Protein AF-A0A971Q8K1-F1 (afdb_monomer)

Secondary structure (DSSP, 8-state):
--HHHHHHHHHHHHHHHHHHHHHHT------TTSHHHHHHHHHHHHHHHHHTTT----S-STHHHHHHHHHHHHHHHHHTT-S-HHHHHHHHHHHHHHHHHHHHHHH--EE-S-BTTTBTT--PEEETTTEEE-HHHHHHHHHHT-GGG-HHHHHHHHHSHHHHTTTT--TTS-PPPP-

Mean predicted aligned error: 10.29 Å

Radius of gyration: 23.32 Å; Cα contacts (8 Å, |Δi|>4): 209; chains: 1; bounding box: 54×80×40 Å

Solvent-accessible surface area (backbone atoms only — not comparable to full-atom values): 9924 Å² total; per-residue (Å²): 134,61,70,68,60,56,54,52,53,52,52,52,51,51,52,51,50,50,49,49,52,57,59,68,60,54,76,74,74,80,61,64,86,41,46,59,49,36,35,51,54,30,19,56,47,33,35,51,60,34,45,79,70,76,39,83,62,80,63,46,78,72,34,40,51,56,50,35,55,53,38,51,55,48,18,51,33,37,75,72,69,71,46,53,71,67,58,45,53,52,51,11,44,15,50,7,23,33,53,42,48,23,46,31,72,74,62,39,57,50,49,42,70,40,39,94,86,81,33,79,90,32,59,37,34,39,32,67,98,86,43,71,46,50,40,32,57,38,41,38,43,18,34,73,77,30,76,94,36,43,47,37,62,51,50,50,49,69,70,28,68,56,47,69,70,59,71,63,63,70,93,82,76,80,79,74,86,79,129

Nearest PDB structures (foldseek):
  3n2o-assembly2_C  TM=7.010E-01  e=2.805E+00  Vibrio vulnificus YJ016

Structure (mmCIF, N/CA/C/O backbone):
data_AF-A0A971Q8K1-F1
#
_entry.id   AF-A0A971Q8K1-F1
#
loop_
_atom_site.group_PDB
_atom_site.id
_atom_site.type_symbol
_atom_site.label_atom_id
_atom_site.label_alt_id
_atom_site.label_comp_id
_atom_site.label_asym_id
_atom_site.label_entity_id
_atom_site.label_seq_id
_atom_site.pdbx_PDB_ins_code
_atom_site.Cartn_x
_atom_site.Cartn_y
_atom_site.Cartn_z
_atom_site.occupancy
_atom_site.B_iso_or_equiv
_atom_site.auth_seq_id
_atom_site.auth_comp_id
_atom_site.auth_asym_id
_atom_site.auth_atom_id
_atom_site.pdbx_PDB_model_num
ATOM 1 N N . MET A 1 1 ? 41.228 -52.386 -17.998 1.00 59.84 1 MET A N 1
ATOM 2 C CA . MET A 1 1 ? 40.482 -51.379 -17.213 1.00 59.84 1 MET A CA 1
ATOM 3 C C . MET A 1 1 ? 39.002 -51.704 -17.363 1.00 59.84 1 MET A C 1
ATOM 5 O O . MET A 1 1 ? 38.489 -51.594 -18.467 1.00 59.84 1 MET A O 1
ATOM 9 N N . ASN A 1 2 ? 38.366 -52.256 -16.324 1.00 73.06 2 ASN A N 1
ATOM 10 C CA . ASN A 1 2 ? 37.034 -52.868 -16.443 1.00 73.06 2 ASN A CA 1
ATOM 11 C C . ASN A 1 2 ? 35.946 -51.809 -16.658 1.00 73.06 2 ASN A C 1
ATOM 13 O O . ASN A 1 2 ? 35.983 -50.761 -16.017 1.00 73.06 2 ASN A O 1
ATOM 17 N N . ALA A 1 3 ? 34.962 -52.107 -17.512 1.00 77.94 3 ALA A N 1
ATOM 18 C CA . ALA A 1 3 ? 33.843 -51.217 -17.841 1.00 77.94 3 ALA A CA 1
ATOM 19 C C . ALA A 1 3 ? 33.130 -50.650 -16.594 1.00 77.94 3 ALA A C 1
ATOM 21 O O . ALA A 1 3 ? 32.758 -49.481 -16.581 1.00 77.94 3 ALA A O 1
ATOM 22 N N . TYR A 1 4 ? 33.063 -51.437 -15.513 1.00 82.75 4 TYR A N 1
ATOM 23 C CA . TYR A 1 4 ? 32.542 -51.027 -14.204 1.00 82.75 4 TYR A CA 1
ATOM 24 C C . TYR A 1 4 ? 33.258 -49.814 -13.587 1.00 82.75 4 TYR A C 1
ATOM 26 O O . TYR A 1 4 ? 32.619 -48.968 -12.963 1.00 82.75 4 TYR A O 1
ATOM 34 N N . HIS A 1 5 ? 34.577 -49.697 -13.768 1.00 80.50 5 HIS A N 1
ATOM 35 C CA . HIS A 1 5 ? 35.331 -48.545 -13.268 1.00 80.50 5 HIS A CA 1
ATOM 36 C C . HIS A 1 5 ? 34.999 -47.276 -14.055 1.00 80.50 5 HIS A C 1
ATOM 38 O O . HIS A 1 5 ? 34.881 -46.206 -13.465 1.00 80.50 5 HIS A O 1
ATOM 44 N N . ILE A 1 6 ? 34.792 -47.394 -15.370 1.00 83.94 6 ILE A N 1
ATOM 45 C CA . ILE A 1 6 ? 34.443 -46.257 -16.230 1.00 83.94 6 ILE A CA 1
ATOM 46 C C . ILE A 1 6 ? 33.040 -45.748 -15.874 1.00 83.94 6 ILE A C 1
ATOM 48 O O . ILE A 1 6 ? 32.855 -44.549 -15.670 1.00 83.94 6 ILE A O 1
ATOM 52 N N . THR A 1 7 ? 32.065 -46.647 -15.706 1.00 84.31 7 THR A N 1
ATOM 53 C CA . THR A 1 7 ? 30.697 -46.269 -15.316 1.00 84.31 7 THR A CA 1
ATOM 54 C C . THR A 1 7 ? 30.638 -45.621 -13.932 1.00 84.31 7 THR A C 1
ATOM 56 O O . THR A 1 7 ? 29.933 -44.630 -13.755 1.00 84.31 7 THR A O 1
ATOM 59 N N . ALA A 1 8 ? 31.405 -46.124 -12.958 1.00 85.56 8 ALA A N 1
ATOM 60 C CA . ALA A 1 8 ? 31.434 -45.560 -11.608 1.00 85.56 8 ALA A CA 1
ATOM 61 C C . ALA A 1 8 ? 31.991 -44.124 -11.584 1.00 85.56 8 ALA A C 1
ATOM 63 O O . ALA A 1 8 ? 31.423 -43.254 -10.926 1.00 85.56 8 ALA A O 1
ATOM 64 N N . VAL A 1 9 ? 33.059 -43.850 -12.342 1.00 89.31 9 VAL A N 1
ATOM 65 C CA . VAL A 1 9 ? 33.661 -42.507 -12.427 1.00 89.31 9 VAL A CA 1
ATOM 66 C C . VAL A 1 9 ? 32.711 -41.507 -13.091 1.00 89.31 9 VAL A C 1
ATOM 68 O O . VAL A 1 9 ? 32.580 -40.383 -12.611 1.00 89.31 9 VAL A O 1
ATOM 71 N N . VAL A 1 10 ? 32.000 -41.915 -14.147 1.00 90.00 10 VAL A N 1
ATOM 72 C CA . VAL A 1 10 ? 31.024 -41.049 -14.831 1.00 90.00 10 VAL A CA 1
ATOM 73 C C . VAL A 1 10 ? 29.850 -40.699 -13.914 1.00 90.00 10 VAL A C 1
ATOM 75 O O . VAL A 1 10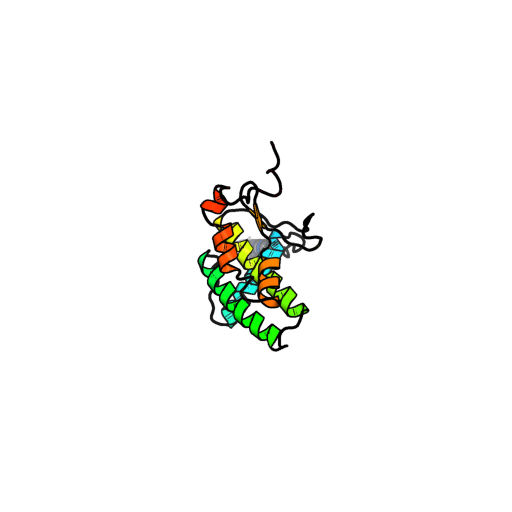 ? 29.467 -39.534 -13.841 1.00 90.00 10 VAL A O 1
ATOM 78 N N . ILE A 1 11 ? 29.313 -41.667 -13.161 1.00 92.50 11 ILE A N 1
ATOM 79 C CA . ILE A 1 11 ? 28.229 -41.410 -12.198 1.00 92.50 11 ILE A CA 1
ATOM 80 C C . ILE A 1 11 ? 28.692 -40.434 -11.112 1.00 92.50 11 ILE A C 1
ATOM 82 O O . ILE A 1 11 ? 27.989 -39.467 -10.828 1.00 92.50 11 ILE A O 1
ATOM 86 N N . LEU A 1 12 ? 29.886 -40.633 -10.545 1.00 90.94 12 LEU A N 1
ATOM 87 C CA . LEU A 1 12 ? 30.438 -39.723 -9.538 1.00 90.94 12 LEU A CA 1
ATOM 88 C C . LEU A 1 12 ? 30.646 -38.306 -10.091 1.00 90.94 12 LEU A C 1
ATOM 90 O O . LEU A 1 12 ? 30.333 -37.339 -9.402 1.00 90.94 12 LEU A O 1
ATOM 94 N N . ALA A 1 13 ? 31.105 -38.171 -11.337 1.00 90.31 13 ALA A N 1
ATOM 95 C CA . ALA A 1 13 ? 31.261 -36.874 -11.992 1.00 90.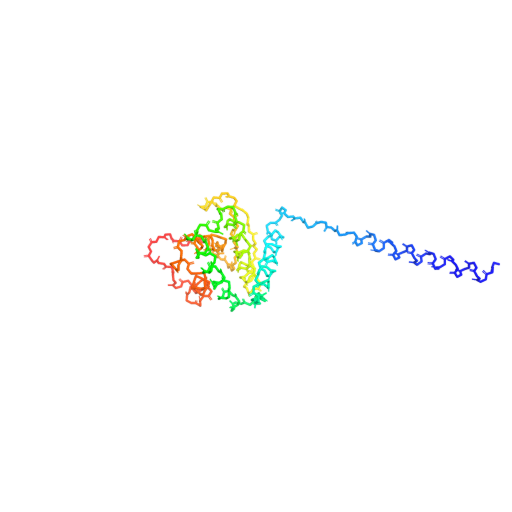31 13 ALA A CA 1
ATOM 96 C C . ALA A 1 13 ? 29.912 -36.175 -12.234 1.00 90.31 13 ALA A C 1
ATOM 98 O O . ALA A 1 13 ? 29.803 -34.971 -12.008 1.00 90.31 13 ALA A O 1
ATOM 99 N N . ILE A 1 14 ? 28.872 -36.916 -12.632 1.00 90.62 14 ILE A N 1
ATOM 100 C CA . ILE A 1 14 ? 27.514 -36.379 -12.810 1.00 90.62 14 ILE A CA 1
ATOM 101 C C . ILE A 1 14 ? 26.919 -35.962 -11.464 1.00 90.62 14 ILE A C 1
ATOM 103 O O . ILE A 1 14 ? 26.376 -34.868 -11.359 1.00 90.62 14 ILE A O 1
ATOM 107 N N . VAL A 1 15 ? 27.054 -36.782 -10.420 1.00 89.94 15 VAL A N 1
ATOM 108 C CA . VAL A 1 15 ? 26.587 -36.442 -9.067 1.00 89.94 15 VAL A CA 1
ATOM 109 C C . VAL A 1 15 ? 27.321 -35.212 -8.536 1.00 89.94 15 VAL A C 1
ATOM 111 O O . VAL A 1 15 ? 26.680 -34.318 -7.992 1.00 89.94 15 VAL A O 1
ATOM 114 N N . ALA A 1 16 ? 28.636 -35.115 -8.743 1.00 86.12 16 ALA A N 1
ATOM 115 C CA . ALA A 1 16 ? 29.413 -33.938 -8.368 1.00 86.12 16 ALA A CA 1
ATOM 116 C C . ALA A 1 16 ? 28.978 -32.693 -9.155 1.00 86.12 16 ALA A C 1
ATOM 118 O O . ALA A 1 16 ? 28.816 -31.628 -8.566 1.00 86.12 16 ALA A O 1
ATOM 119 N N . LEU A 1 17 ? 28.721 -32.817 -10.461 1.00 85.50 17 LEU A N 1
ATOM 120 C CA . LEU A 1 17 ? 28.214 -31.722 -11.288 1.00 85.50 17 LEU A CA 1
ATOM 121 C C . LEU A 1 17 ? 26.819 -31.274 -10.832 1.00 85.50 17 LEU A C 1
ATOM 123 O O . LEU A 1 17 ? 26.587 -30.078 -10.672 1.00 85.50 17 LEU A O 1
ATOM 127 N N . LEU A 1 18 ? 25.909 -32.214 -10.566 1.00 83.12 18 LEU A N 1
ATOM 128 C CA . LEU A 1 18 ? 24.572 -31.934 -10.041 1.00 83.12 18 LEU A CA 1
ATOM 129 C C . LEU A 1 18 ? 24.645 -31.284 -8.657 1.00 83.12 18 LEU A C 1
ATOM 131 O O . LEU A 1 18 ? 23.962 -30.294 -8.419 1.00 83.12 18 LEU A O 1
ATOM 135 N N . ALA A 1 19 ? 25.520 -31.766 -7.773 1.00 79.75 19 ALA A N 1
ATOM 136 C CA . ALA A 1 19 ? 25.761 -31.159 -6.469 1.00 79.75 19 ALA A CA 1
ATOM 137 C C . ALA A 1 19 ? 26.318 -29.734 -6.605 1.00 79.75 19 ALA A C 1
ATOM 139 O O . ALA A 1 19 ? 25.854 -28.836 -5.912 1.00 79.75 19 ALA A O 1
ATOM 140 N N . VAL A 1 20 ? 27.243 -29.485 -7.538 1.00 77.31 20 VAL A N 1
ATOM 141 C CA . VAL A 1 20 ? 27.756 -28.138 -7.836 1.00 77.31 20 VAL A CA 1
ATOM 142 C C . VAL A 1 20 ? 26.653 -27.236 -8.388 1.00 77.31 20 VAL A C 1
ATOM 144 O O . VAL A 1 20 ? 26.588 -26.076 -7.998 1.00 77.31 20 VAL A O 1
ATOM 147 N N . VAL A 1 21 ? 25.760 -27.737 -9.243 1.00 75.19 21 VAL A N 1
ATOM 148 C CA . VAL A 1 21 ? 24.606 -26.969 -9.741 1.00 75.19 21 VAL A CA 1
ATOM 149 C C . VAL A 1 21 ? 23.623 -26.655 -8.609 1.00 75.19 21 VAL A C 1
ATOM 151 O O . VAL A 1 21 ? 23.183 -25.516 -8.499 1.00 75.19 21 VAL A O 1
ATOM 154 N N . VAL A 1 22 ? 23.323 -27.611 -7.726 1.00 72.12 22 VAL A N 1
ATOM 155 C CA . VAL A 1 22 ? 22.448 -27.411 -6.554 1.00 72.12 22 VAL A CA 1
ATOM 156 C C . VAL A 1 22 ? 23.075 -26.447 -5.539 1.00 72.12 22 VAL A C 1
ATOM 158 O O . VAL A 1 22 ? 22.385 -25.590 -4.997 1.00 72.12 22 VAL A O 1
ATOM 161 N N . VAL A 1 23 ? 24.391 -26.513 -5.327 1.00 64.88 23 VAL A N 1
ATOM 162 C CA . VAL A 1 23 ? 25.135 -25.602 -4.441 1.00 64.88 23 VAL A CA 1
ATOM 163 C C . VAL A 1 23 ? 25.323 -24.218 -5.068 1.00 64.88 23 VAL A C 1
ATOM 165 O O . VAL A 1 23 ? 25.298 -23.228 -4.348 1.00 64.88 23 VAL A O 1
ATOM 168 N N . LYS A 1 24 ? 25.472 -24.099 -6.393 1.00 59.56 24 LYS A N 1
ATOM 169 C CA . LYS A 1 24 ? 25.465 -22.799 -7.093 1.00 59.56 24 LYS A CA 1
ATOM 170 C C . LYS A 1 24 ? 24.070 -22.179 -7.163 1.00 59.56 24 LYS A C 1
ATOM 172 O O . LYS A 1 24 ? 23.966 -20.966 -7.250 1.00 59.56 24 LYS A O 1
ATOM 177 N N . ARG A 1 25 ? 23.015 -22.990 -7.046 1.00 57.78 25 ARG A N 1
ATOM 178 C CA . ARG A 1 25 ? 21.648 -22.548 -6.728 1.00 57.78 25 ARG A CA 1
ATOM 179 C C . ARG A 1 25 ? 21.462 -22.216 -5.239 1.00 57.78 25 ARG A C 1
ATOM 181 O O . ARG A 1 25 ? 20.325 -22.145 -4.780 1.00 57.78 25 ARG A O 1
ATOM 188 N N . ARG A 1 26 ? 22.540 -22.019 -4.464 1.00 56.44 26 ARG A N 1
ATOM 189 C CA . ARG A 1 26 ? 22.438 -21.387 -3.143 1.00 56.44 26 ARG A CA 1
ATOM 190 C C . ARG A 1 26 ? 21.733 -20.051 -3.326 1.00 56.44 26 ARG A C 1
ATOM 192 O O . ARG A 1 26 ? 22.242 -19.182 -4.026 1.00 56.44 26 ARG A O 1
ATOM 199 N N . ALA A 1 27 ? 20.552 -19.963 -2.725 1.00 58.78 27 ALA A N 1
ATOM 200 C CA . ALA A 1 27 ? 19.703 -18.792 -2.707 1.00 58.78 27 ALA A CA 1
ATOM 201 C C . ALA A 1 27 ? 20.548 -17.562 -2.368 1.00 58.78 27 ALA A C 1
ATOM 203 O O . ALA A 1 27 ? 21.065 -17.441 -1.258 1.00 58.78 27 ALA A O 1
ATOM 204 N N . THR A 1 28 ? 20.726 -16.672 -3.340 1.00 64.75 28 THR A N 1
ATOM 205 C CA . THR A 1 28 ? 21.061 -15.284 -3.045 1.00 64.75 28 THR A CA 1
ATOM 206 C C . THR A 1 28 ? 19.959 -14.775 -2.130 1.00 64.75 28 THR A C 1
ATOM 208 O O . THR A 1 28 ? 18.795 -14.761 -2.532 1.00 64.75 28 THR A O 1
ATOM 211 N N . THR A 1 29 ? 20.299 -14.441 -0.886 1.00 76.81 29 THR A N 1
ATOM 212 C CA . THR A 1 29 ? 19.369 -13.749 0.008 1.00 76.81 29 THR A CA 1
ATOM 213 C C . THR A 1 29 ? 18.885 -12.493 -0.721 1.00 76.81 29 THR A C 1
ATOM 215 O O . THR A 1 29 ? 19.739 -11.785 -1.261 1.00 76.81 29 THR A O 1
ATOM 218 N N . PRO A 1 30 ? 17.567 -12.234 -0.805 1.00 84.88 30 PRO A N 1
ATOM 219 C CA . PRO A 1 30 ? 17.075 -11.012 -1.426 1.00 84.88 30 PRO A CA 1
ATOM 220 C C . PRO A 1 30 ? 17.723 -9.792 -0.770 1.00 84.88 30 PRO A C 1
ATOM 222 O O . PRO A 1 30 ? 17.835 -9.732 0.457 1.00 84.88 30 PRO A O 1
ATOM 225 N N . ASP A 1 31 ? 18.178 -8.847 -1.587 1.00 90.81 31 ASP A N 1
ATOM 226 C CA . ASP A 1 31 ? 18.722 -7.588 -1.096 1.00 90.81 31 ASP A CA 1
ATOM 227 C C . ASP A 1 31 ? 17.571 -6.643 -0.749 1.00 90.81 31 ASP A C 1
ATOM 229 O O . ASP A 1 31 ? 17.075 -5.900 -1.590 1.00 90.81 31 ASP A O 1
ATOM 233 N N . TYR A 1 32 ? 17.118 -6.701 0.501 1.00 90.06 32 TYR A N 1
ATOM 234 C CA . TYR A 1 32 ? 16.038 -5.848 0.997 1.00 90.06 32 TYR A CA 1
ATOM 235 C C . TYR A 1 32 ? 16.449 -4.382 1.205 1.00 90.06 32 TYR A C 1
ATOM 237 O O . TYR A 1 32 ? 15.620 -3.600 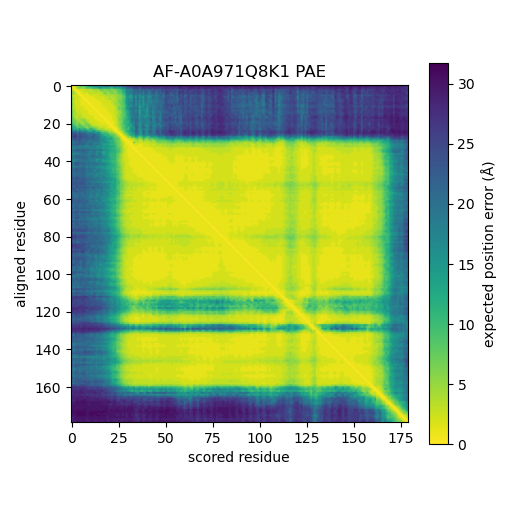1.661 1.00 90.06 32 TYR A O 1
ATOM 245 N N . SER A 1 33 ? 17.697 -4.001 0.895 1.00 90.44 33 SER A N 1
ATOM 246 C CA . SER A 1 33 ? 18.075 -2.586 0.803 1.00 90.44 33 SER A CA 1
ATOM 247 C C . SER A 1 33 ? 17.632 -1.942 -0.516 1.00 90.44 33 SER A C 1
ATOM 249 O O . SER A 1 33 ? 17.546 -0.722 -0.588 1.00 90.44 33 SER A O 1
ATOM 251 N N . ASP A 1 34 ? 17.289 -2.736 -1.538 1.00 94.31 34 ASP A N 1
ATOM 252 C CA . ASP A 1 34 ? 16.616 -2.231 -2.736 1.00 94.31 34 ASP A CA 1
ATOM 253 C C . ASP A 1 34 ? 15.104 -2.091 -2.463 1.00 94.31 34 ASP A C 1
ATOM 255 O O . ASP A 1 34 ? 14.430 -3.105 -2.217 1.00 94.31 34 ASP A O 1
ATOM 259 N N . PRO A 1 35 ? 14.521 -0.878 -2.560 1.00 95.38 35 PRO A N 1
ATOM 260 C CA . PRO A 1 35 ? 13.090 -0.681 -2.349 1.00 95.38 35 PRO A CA 1
ATOM 261 C C . PRO A 1 35 ? 12.236 -1.514 -3.318 1.00 95.38 35 PRO A C 1
ATOM 263 O O . PRO A 1 35 ? 11.157 -1.977 -2.956 1.00 95.38 35 PRO A O 1
ATOM 266 N N . ASN A 1 36 ? 12.716 -1.807 -4.528 1.00 96.88 36 ASN A N 1
ATOM 267 C CA . ASN A 1 36 ? 11.977 -2.627 -5.489 1.00 96.88 36 ASN A CA 1
ATOM 268 C C . ASN A 1 36 ? 11.855 -4.091 -5.060 1.00 96.88 36 ASN A C 1
ATOM 270 O O . ASN A 1 36 ? 10.906 -4.757 -5.481 1.00 96.88 36 ASN A O 1
ATOM 274 N N . VAL A 1 37 ? 12.802 -4.585 -4.257 1.00 96.44 37 VAL A N 1
ATOM 275 C CA . VAL A 1 37 ? 12.792 -5.934 -3.676 1.00 96.44 37 VAL A CA 1
ATOM 276 C C . VAL A 1 37 ? 11.988 -5.939 -2.380 1.00 96.44 37 VAL A C 1
ATOM 278 O O . VAL A 1 37 ? 11.138 -6.810 -2.187 1.00 96.44 37 VAL A O 1
ATOM 281 N N . LEU A 1 38 ? 12.219 -4.952 -1.510 1.00 96.75 38 LEU A N 1
ATOM 282 C CA . LEU A 1 38 ? 11.518 -4.815 -0.235 1.00 96.75 38 LEU A CA 1
ATOM 283 C C . LEU A 1 38 ? 10.004 -4.689 -0.423 1.00 96.75 38 LEU A C 1
ATOM 285 O O . LEU A 1 38 ? 9.243 -5.436 0.193 1.00 96.75 38 LEU A O 1
ATOM 289 N N . LEU A 1 39 ? 9.560 -3.775 -1.286 1.00 98.06 39 LEU A N 1
ATOM 290 C CA . LEU A 1 39 ? 8.136 -3.500 -1.468 1.00 98.06 39 LEU A CA 1
ATOM 291 C C . LEU A 1 39 ? 7.441 -4.656 -2.201 1.00 98.06 39 LEU A C 1
ATOM 293 O O . LEU A 1 39 ? 6.330 -5.024 -1.834 1.00 98.06 39 LEU A O 1
ATOM 297 N N . ALA A 1 40 ? 8.109 -5.331 -3.140 1.00 98.31 40 ALA A N 1
ATOM 298 C CA . ALA A 1 40 ? 7.565 -6.555 -3.728 1.00 98.31 40 ALA A CA 1
ATOM 299 C C . ALA A 1 40 ? 7.317 -7.646 -2.663 1.00 98.31 40 ALA A C 1
ATOM 301 O O . ALA A 1 40 ? 6.250 -8.256 -2.639 1.00 98.31 40 ALA A O 1
ATOM 302 N N . ALA A 1 41 ? 8.251 -7.841 -1.726 1.00 98.12 41 ALA A N 1
ATOM 303 C CA . ALA A 1 41 ? 8.087 -8.815 -0.645 1.00 98.12 41 ALA A CA 1
ATOM 304 C C . ALA A 1 41 ? 6.988 -8.424 0.364 1.00 98.12 41 ALA A C 1
ATOM 306 O O . ALA A 1 41 ? 6.264 -9.290 0.863 1.00 98.12 41 ALA A O 1
ATOM 307 N N . LEU A 1 42 ? 6.835 -7.128 0.654 1.00 98.56 42 LEU A N 1
ATOM 308 C CA . LEU A 1 42 ? 5.743 -6.607 1.483 1.00 98.56 42 LEU A CA 1
ATOM 309 C C . LEU A 1 42 ? 4.378 -6.777 0.805 1.00 98.56 42 LEU A C 1
ATOM 311 O O . LEU A 1 42 ? 3.403 -7.125 1.472 1.00 98.56 42 LEU A O 1
ATOM 315 N N . ALA A 1 43 ? 4.312 -6.599 -0.515 1.00 98.81 43 ALA A N 1
ATOM 316 C CA . ALA A 1 43 ? 3.110 -6.872 -1.291 1.00 98.81 43 ALA A CA 1
ATOM 317 C C . ALA A 1 43 ? 2.724 -8.359 -1.231 1.00 98.81 43 ALA A C 1
ATOM 319 O O . ALA A 1 43 ? 1.550 -8.676 -1.049 1.00 98.81 43 ALA A O 1
ATOM 320 N N . ASP A 1 44 ? 3.697 -9.274 -1.318 1.00 98.62 44 ASP A N 1
ATOM 321 C CA . ASP A 1 44 ? 3.445 -10.713 -1.155 1.00 98.62 44 ASP A CA 1
ATOM 322 C C . ASP A 1 44 ? 2.899 -11.049 0.248 1.00 98.62 44 ASP A C 1
ATOM 324 O O . ASP A 1 44 ? 2.110 -11.982 0.411 1.00 98.62 44 ASP A O 1
ATOM 328 N N . GLU A 1 45 ? 3.307 -10.306 1.281 1.00 98.69 45 GLU A N 1
ATOM 329 C CA . GLU A 1 45 ? 2.757 -10.452 2.634 1.00 98.69 45 GLU A CA 1
ATOM 330 C C . GLU A 1 45 ? 1.306 -9.965 2.716 1.00 98.69 45 GLU A C 1
ATOM 332 O O . GLU A 1 45 ? 0.477 -10.643 3.319 1.00 98.69 45 GLU A O 1
ATOM 337 N N . ALA A 1 46 ? 0.952 -8.870 2.038 1.00 98.81 46 ALA A N 1
ATOM 338 C CA . ALA A 1 46 ? -0.443 -8.441 1.937 1.00 98.81 46 ALA A CA 1
ATOM 339 C C . ALA A 1 46 ? -1.334 -9.507 1.279 1.00 98.81 46 ALA A C 1
ATOM 341 O O . ALA A 1 46 ? -2.452 -9.739 1.742 1.00 98.81 46 ALA A O 1
ATOM 342 N N . VAL A 1 47 ? -0.832 -10.203 0.249 1.00 98.88 47 VAL A N 1
ATOM 343 C CA . VAL A 1 47 ? -1.542 -11.331 -0.380 1.00 98.88 47 VAL A CA 1
ATOM 344 C C . VAL A 1 47 ? -1.798 -12.451 0.631 1.00 98.88 47 VAL A C 1
ATOM 346 O O . VAL A 1 47 ? -2.915 -12.963 0.695 1.00 98.88 47 VAL A O 1
ATOM 349 N N . ARG A 1 48 ? -0.801 -12.808 1.454 1.00 98.69 48 ARG A N 1
ATOM 350 C CA . ARG A 1 48 ? -0.960 -13.824 2.512 1.00 98.69 48 ARG A CA 1
ATOM 351 C C . ARG A 1 48 ? -1.994 -13.403 3.555 1.00 98.69 48 ARG A C 1
ATOM 353 O O . ARG A 1 48 ? -2.919 -14.157 3.837 1.00 98.69 48 ARG A O 1
ATOM 360 N N . ILE A 1 49 ? -1.889 -12.173 4.051 1.00 98.38 49 ILE A N 1
ATOM 361 C CA . ILE A 1 49 ? -2.816 -11.601 5.035 1.00 98.38 49 ILE A CA 1
ATOM 362 C C . ILE A 1 49 ? -4.260 -11.574 4.508 1.00 98.38 49 ILE A C 1
ATOM 364 O O . ILE A 1 49 ? -5.203 -11.826 5.260 1.00 98.38 49 ILE A O 1
ATOM 368 N N . ALA A 1 50 ? -4.453 -11.243 3.230 1.00 98.44 50 ALA A N 1
ATOM 369 C CA . ALA A 1 50 ? -5.768 -11.264 2.597 1.00 98.44 50 ALA A CA 1
ATOM 370 C C . ALA A 1 50 ? -6.306 -12.695 2.445 1.00 98.44 50 ALA A C 1
ATOM 372 O O . ALA A 1 50 ? -7.470 -12.949 2.764 1.00 98.44 50 ALA A O 1
ATOM 373 N N . ALA A 1 51 ? -5.453 -13.641 2.040 1.00 98.44 51 ALA A N 1
ATOM 374 C CA . ALA A 1 51 ? -5.821 -15.046 1.892 1.00 98.44 51 ALA A CA 1
ATOM 375 C C . ALA A 1 51 ? -6.269 -15.676 3.221 1.00 98.44 51 ALA A C 1
ATOM 377 O O . ALA A 1 51 ? -7.268 -16.396 3.244 1.00 98.44 51 ALA A O 1
ATOM 378 N N . ASP A 1 52 ? -5.619 -15.330 4.337 1.00 97.62 52 ASP A N 1
ATOM 379 C CA . ASP A 1 52 ? -6.020 -15.757 5.689 1.00 97.62 52 ASP A CA 1
ATOM 380 C C . ASP A 1 52 ? -7.429 -15.270 6.081 1.00 97.62 52 ASP A C 1
ATOM 382 O O . ASP A 1 52 ? -8.057 -15.810 6.995 1.00 97.62 52 ASP A O 1
ATOM 386 N N . ARG A 1 53 ? -7.953 -14.265 5.371 1.00 95.56 53 ARG A N 1
ATOM 387 C CA . ARG A 1 53 ? -9.310 -13.717 5.521 1.00 95.56 53 ARG A CA 1
ATOM 388 C C . ARG A 1 53 ? -10.263 -14.156 4.406 1.00 95.56 53 ARG A C 1
ATOM 390 O O . ARG A 1 53 ? -11.385 -13.666 4.341 1.00 95.56 53 ARG A O 1
ATOM 397 N N . GLY A 1 54 ? -9.841 -15.074 3.536 1.00 97.56 54 GLY A N 1
ATOM 398 C CA . GLY A 1 54 ? -10.641 -15.566 2.412 1.00 97.56 54 GLY A CA 1
ATOM 399 C C . GLY A 1 54 ? -10.753 -14.592 1.234 1.00 97.56 54 GLY A C 1
ATOM 400 O O . GLY A 1 54 ? -11.626 -14.773 0.387 1.00 97.56 54 GLY A O 1
ATOM 401 N N . VAL A 1 55 ? -9.889 -13.576 1.164 1.00 98.12 55 VAL A N 1
ATOM 402 C CA . VAL A 1 55 ? -9.852 -12.571 0.091 1.00 98.12 55 VAL A CA 1
ATOM 403 C C . VAL A 1 55 ? -8.710 -12.892 -0.876 1.00 98.12 55 VAL A C 1
ATOM 405 O O . VAL A 1 55 ? -7.606 -13.223 -0.447 1.00 98.12 55 VAL A O 1
ATOM 408 N N . THR A 1 56 ? -8.957 -12.802 -2.188 1.00 98.12 56 THR A N 1
ATOM 409 C CA . THR A 1 56 ? -7.945 -13.115 -3.213 1.00 98.12 56 THR A CA 1
ATOM 410 C C . THR A 1 56 ? -7.399 -11.843 -3.841 1.00 98.12 56 THR A C 1
ATOM 412 O O . THR A 1 56 ? -8.091 -11.133 -4.563 1.00 98.12 56 THR A O 1
ATOM 415 N N . LEU A 1 57 ? -6.115 -11.602 -3.609 1.00 98.69 57 LEU A N 1
ATOM 416 C CA . LEU A 1 57 ? -5.372 -10.486 -4.169 1.00 98.69 57 LEU A CA 1
ATOM 417 C C . LEU A 1 57 ? -4.450 -10.991 -5.291 1.00 98.69 57 LEU A C 1
ATOM 419 O O . LEU A 1 57 ? -3.443 -11.637 -5.021 1.00 98.69 57 LEU A O 1
ATOM 423 N N . ASP A 1 58 ? -4.771 -10.680 -6.550 1.00 98.56 58 ASP A N 1
ATOM 424 C CA . ASP A 1 58 ? -4.134 -11.251 -7.755 1.00 98.56 58 ASP A CA 1
ATOM 425 C C . ASP A 1 58 ? -3.278 -10.267 -8.582 1.00 98.56 58 ASP A C 1
ATOM 427 O O . ASP A 1 58 ? -2.755 -10.618 -9.638 1.00 98.56 58 ASP A O 1
ATOM 431 N N . TYR A 1 59 ? -3.088 -9.055 -8.065 1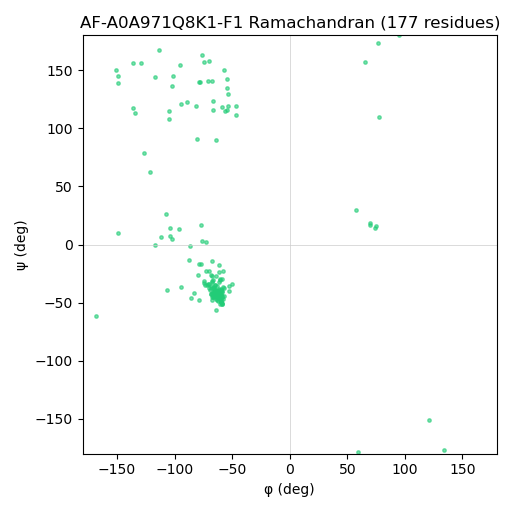.00 98.62 59 TYR A N 1
ATOM 432 C CA . TYR A 1 59 ? -2.386 -7.920 -8.668 1.00 98.62 59 TYR A CA 1
ATOM 433 C C . TYR A 1 59 ? -3.107 -7.291 -9.868 1.00 98.62 59 TYR A C 1
ATOM 435 O O . TYR A 1 59 ? -2.489 -6.537 -10.623 1.00 98.62 59 TYR A O 1
ATOM 443 N N . SER A 1 60 ? -4.400 -7.567 -10.048 1.00 98.44 60 SER A N 1
ATOM 444 C CA . SER A 1 60 ? -5.239 -6.819 -10.985 1.00 98.44 60 SER A CA 1
ATOM 445 C C . SER A 1 60 ? -5.595 -5.424 -10.440 1.00 98.44 60 SER A C 1
ATOM 447 O O . SER A 1 60 ? -5.584 -5.208 -9.230 1.00 98.44 60 SER A O 1
ATOM 449 N N . PRO A 1 61 ? -5.944 -4.452 -11.300 1.00 97.56 61 PRO A N 1
ATOM 450 C CA . PRO A 1 61 ? -6.531 -3.189 -10.848 1.00 97.56 61 PRO A CA 1
ATOM 451 C C . PRO A 1 61 ? -7.760 -3.382 -9.944 1.00 97.56 61 PRO A C 1
ATOM 453 O O . PRO A 1 61 ? -7.876 -2.708 -8.924 1.00 97.56 61 PRO A O 1
ATOM 456 N N . ASP A 1 62 ? -8.628 -4.342 -10.268 1.00 97.50 62 ASP A N 1
ATOM 457 C CA . ASP A 1 62 ? -9.869 -4.606 -9.528 1.00 97.50 62 ASP A CA 1
ATOM 458 C C . ASP A 1 62 ? -9.610 -5.144 -8.110 1.00 97.50 62 ASP A C 1
ATOM 460 O O . ASP A 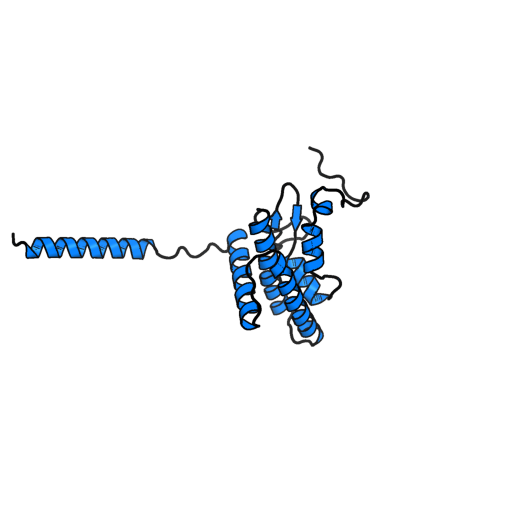1 62 ? -10.400 -4.915 -7.193 1.00 97.50 62 ASP A O 1
ATOM 464 N N . SER A 1 63 ? -8.479 -5.817 -7.866 1.00 98.56 63 SER A N 1
ATOM 465 C CA . SER A 1 63 ? -8.141 -6.294 -6.520 1.00 98.56 63 SER A CA 1
ATOM 466 C C . SER A 1 63 ? -7.846 -5.163 -5.526 1.00 98.56 63 SER A C 1
ATOM 468 O O . SER A 1 63 ? -7.866 -5.396 -4.316 1.00 98.56 63 SER A O 1
ATOM 470 N N . VAL A 1 64 ? -7.639 -3.925 -5.990 1.00 98.75 64 VAL A N 1
ATOM 471 C CA . VAL A 1 64 ? -7.481 -2.754 -5.113 1.00 98.75 64 VAL A CA 1
ATOM 472 C C . VAL A 1 64 ? -8.778 -2.429 -4.360 1.00 98.75 64 VAL A C 1
ATOM 474 O O . VAL A 1 64 ? -8.719 -1.994 -3.211 1.00 98.75 64 VAL A O 1
ATOM 477 N N . GLU A 1 65 ? -9.950 -2.715 -4.931 1.00 98.56 65 GLU A N 1
ATOM 478 C CA . GLU A 1 65 ? -11.236 -2.577 -4.227 1.00 98.56 65 GLU A CA 1
ATOM 479 C C . GLU A 1 65 ? -11.351 -3.561 -3.046 1.00 98.56 65 GLU A C 1
ATOM 481 O O . GLU A 1 65 ? -11.869 -3.234 -1.972 1.00 98.56 65 GLU A O 1
ATOM 486 N N . GLN A 1 66 ? -10.787 -4.762 -3.198 1.00 98.69 66 GLN A N 1
ATOM 487 C CA . GLN A 1 66 ? -10.713 -5.739 -2.110 1.00 98.69 66 GLN A CA 1
ATOM 488 C C . GLN A 1 66 ? -9.757 -5.270 -1.004 1.00 98.69 66 GLN A C 1
ATOM 490 O O . GLN A 1 66 ? -10.048 -5.451 0.180 1.00 98.69 66 GLN A O 1
ATOM 495 N N . VAL A 1 67 ? -8.643 -4.621 -1.366 1.00 98.81 67 VAL A N 1
ATOM 496 C CA . VAL A 1 67 ? -7.749 -3.978 -0.389 1.00 98.81 67 VAL A CA 1
ATOM 497 C C . VAL A 1 67 ? -8.475 -2.875 0.377 1.00 98.81 67 VAL A C 1
ATOM 499 O O . VAL A 1 67 ? -8.365 -2.829 1.598 1.00 98.81 67 VAL A O 1
ATOM 502 N N . GLU A 1 68 ? -9.256 -2.027 -0.294 1.00 98.81 68 GLU A N 1
ATOM 503 C CA . GLU A 1 68 ? -10.066 -0.999 0.375 1.00 98.81 68 GLU A CA 1
ATOM 504 C C . GLU A 1 68 ? -11.024 -1.611 1.407 1.00 98.81 68 GLU A C 1
ATOM 506 O O . GLU A 1 68 ? -11.081 -1.143 2.545 1.00 98.81 68 GLU A O 1
ATOM 511 N N . SER A 1 69 ? -11.705 -2.704 1.056 1.00 98.50 69 SER A N 1
ATOM 512 C CA . SER A 1 69 ? -12.593 -3.414 1.988 1.00 98.50 69 SER A CA 1
ATOM 513 C C . SER A 1 69 ? -11.840 -3.922 3.228 1.00 98.50 69 SER A C 1
ATOM 515 O O . SER A 1 69 ? -12.296 -3.744 4.356 1.00 98.50 69 SER A O 1
ATOM 517 N N . LEU A 1 70 ? -10.637 -4.480 3.046 1.00 98.69 70 LEU A N 1
ATOM 518 C CA . LEU A 1 70 ? -9.782 -4.917 4.157 1.00 98.69 70 LEU A CA 1
ATOM 519 C C . LEU A 1 70 ? -9.317 -3.742 5.033 1.00 98.69 70 LEU A C 1
ATOM 521 O O . LEU A 1 70 ? -9.273 -3.861 6.258 1.00 98.69 70 LEU A O 1
ATOM 525 N N . LEU A 1 71 ? -8.971 -2.602 4.431 1.00 98.75 71 LEU A N 1
ATOM 526 C CA . LEU A 1 71 ? -8.572 -1.401 5.170 1.00 98.75 71 LEU A CA 1
ATOM 527 C C . LEU A 1 71 ? -9.745 -0.794 5.952 1.00 98.75 71 LEU A C 1
ATOM 529 O O . LEU A 1 71 ? -9.525 -0.251 7.036 1.00 98.75 71 LEU A O 1
ATOM 533 N N . ALA A 1 72 ? -10.979 -0.926 5.457 1.00 98.62 72 ALA A N 1
ATOM 534 C CA . ALA A 1 72 ? -12.182 -0.536 6.186 1.00 98.62 72 ALA A CA 1
ATOM 535 C C . ALA A 1 72 ? -12.337 -1.327 7.493 1.00 98.62 72 ALA A C 1
ATOM 537 O O . ALA A 1 72 ? -12.539 -0.727 8.552 1.00 98.62 72 ALA A O 1
ATOM 538 N N . ASP A 1 73 ? -12.156 -2.648 7.447 1.00 98.31 73 ASP A N 1
ATOM 539 C CA . ASP A 1 73 ? -12.184 -3.504 8.638 1.00 98.31 73 ASP A CA 1
ATOM 540 C C . ASP A 1 73 ? -11.045 -3.167 9.613 1.00 98.31 73 ASP A C 1
ATOM 542 O O . ASP A 1 73 ? -11.229 -3.135 10.836 1.00 98.31 73 ASP A O 1
ATOM 546 N N . LEU A 1 74 ? -9.850 -2.880 9.087 1.00 98.50 74 LEU A N 1
ATOM 547 C CA . LEU A 1 74 ? -8.699 -2.466 9.893 1.00 98.50 74 LEU A CA 1
ATOM 548 C C . LEU A 1 74 ? -8.920 -1.103 10.561 1.00 98.50 74 LEU A C 1
ATOM 550 O O . LEU A 1 74 ? -8.542 -0.930 11.721 1.00 98.50 74 LEU A O 1
ATOM 554 N N . HIS A 1 75 ? -9.588 -0.166 9.887 1.00 98.62 75 HIS A N 1
ATOM 555 C CA . HIS A 1 75 ? -10.010 1.093 10.495 1.00 98.62 75 HIS A CA 1
ATOM 556 C C . HIS A 1 75 ? -10.971 0.856 11.668 1.00 98.62 75 HIS A C 1
ATOM 558 O O . HIS A 1 75 ? -10.750 1.402 12.747 1.00 98.62 75 HIS A O 1
ATOM 564 N N . GLN A 1 76 ? -11.971 -0.025 11.519 1.00 98.50 76 GLN A N 1
ATOM 565 C CA . GLN A 1 76 ? -12.859 -0.377 12.638 1.00 98.50 76 GLN A CA 1
ATOM 566 C C . GLN A 1 76 ? -12.065 -0.957 13.815 1.00 98.50 76 GLN A C 1
ATOM 568 O O . GLN A 1 76 ? -12.216 -0.512 14.951 1.00 98.50 76 GLN A O 1
ATOM 573 N N . ARG A 1 77 ? -11.109 -1.862 13.553 1.00 98.12 77 ARG A N 1
ATOM 574 C CA . ARG A 1 77 ? -10.195 -2.348 14.603 1.00 98.12 77 ARG A CA 1
ATOM 575 C C . ARG A 1 77 ? -9.420 -1.213 15.279 1.00 98.12 77 ARG A C 1
ATOM 577 O O . ARG A 1 77 ? -9.207 -1.295 16.488 1.00 98.12 77 ARG A O 1
ATOM 584 N N . ARG A 1 78 ? -8.991 -0.180 14.546 1.00 97.94 78 ARG A N 1
ATOM 585 C CA . ARG A 1 78 ? -8.280 0.978 15.113 1.00 97.94 78 ARG A CA 1
ATOM 586 C C . ARG A 1 78 ? -9.179 1.835 15.998 1.00 97.94 78 ARG A C 1
ATOM 588 O O . ARG A 1 78 ? -8.727 2.227 17.077 1.00 97.94 78 ARG A O 1
ATOM 595 N N . VAL A 1 79 ? -10.416 2.086 15.569 1.00 98.00 79 VAL A N 1
ATOM 596 C CA . VAL A 1 79 ? -11.449 2.799 16.343 1.00 98.00 79 VAL A CA 1
ATOM 597 C C . VAL A 1 79 ? -11.761 2.056 17.640 1.00 98.0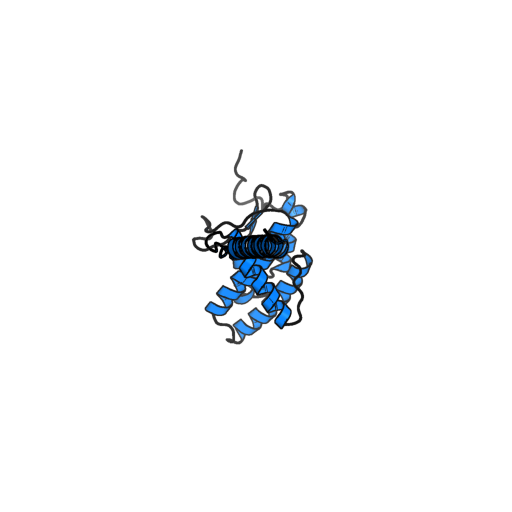0 79 VAL A C 1
ATOM 599 O O . VAL A 1 79 ? -11.816 2.661 18.707 1.00 98.00 79 VAL A O 1
ATOM 602 N N . ASP A 1 80 ? -11.847 0.730 17.571 1.00 98.06 80 ASP A N 1
ATOM 603 C CA . ASP A 1 80 ? -12.115 -0.136 18.719 1.00 98.06 80 ASP A CA 1
ATOM 604 C C . ASP A 1 80 ? -10.902 -0.340 19.652 1.00 98.06 80 ASP A C 1
ATOM 606 O O . ASP A 1 80 ? -10.972 -1.128 20.598 1.00 98.06 80 ASP A O 1
ATOM 610 N N . GLY A 1 81 ? -9.762 0.310 19.383 1.00 97.38 81 GLY A N 1
ATOM 611 C CA . GLY A 1 81 ? -8.531 0.168 20.171 1.00 97.38 81 GLY A CA 1
ATOM 612 C C . GLY A 1 81 ? -7.841 -1.198 20.034 1.00 97.38 81 GLY A C 1
ATOM 613 O O . GLY A 1 81 ? -7.027 -1.569 20.875 1.00 97.38 81 GLY A O 1
ATOM 614 N N . ARG A 1 82 ? -8.164 -1.957 18.980 1.00 98.06 82 ARG A N 1
ATOM 615 C CA . ARG A 1 82 ? -7.666 -3.315 18.675 1.00 98.06 82 ARG A CA 1
ATOM 616 C C . ARG A 1 82 ? -6.605 -3.350 17.568 1.00 98.06 82 ARG A C 1
ATOM 618 O O . ARG A 1 82 ? -6.333 -4.419 17.011 1.00 98.06 82 ARG A O 1
ATOM 625 N N . LEU A 1 83 ? -6.047 -2.193 17.225 1.00 97.50 83 LEU A N 1
ATOM 626 C CA . LEU A 1 83 ? -4.942 -2.041 16.286 1.00 97.50 83 LEU A CA 1
ATOM 627 C C . LEU A 1 83 ? -3.946 -1.041 16.876 1.00 97.50 83 LEU A C 1
ATOM 629 O O . LEU A 1 83 ? -4.311 0.110 17.117 1.00 97.50 83 LEU A O 1
ATOM 633 N N . SER A 1 84 ? -2.721 -1.491 17.152 1.00 98.00 84 SER A N 1
ATOM 634 C CA . SER A 1 84 ? -1.656 -0.610 17.640 1.00 98.00 84 SER A CA 1
ATOM 635 C C . SER A 1 84 ? -1.084 0.240 16.505 1.00 98.00 84 SER A C 1
ATOM 637 O O . SER A 1 84 ? -1.253 -0.086 15.329 1.00 98.00 84 SER A O 1
ATOM 639 N N . ASP A 1 85 ? -0.376 1.317 16.848 1.00 97.38 85 ASP A N 1
ATOM 640 C CA . ASP A 1 85 ? 0.264 2.175 15.845 1.00 97.38 85 ASP A CA 1
ATOM 641 C C . ASP A 1 85 ? 1.372 1.427 15.075 1.00 97.38 85 ASP A C 1
ATOM 643 O O . ASP A 1 85 ? 1.500 1.605 13.864 1.00 97.38 85 ASP A O 1
ATOM 647 N N . ASP A 1 86 ? 2.105 0.522 15.736 1.00 96.88 86 ASP A N 1
ATOM 648 C CA . ASP A 1 86 ? 3.116 -0.326 15.087 1.00 96.88 86 ASP A CA 1
ATOM 649 C C . ASP A 1 86 ? 2.484 -1.323 14.099 1.00 96.88 86 ASP A C 1
ATOM 651 O O . ASP A 1 86 ? 2.972 -1.485 12.978 1.00 96.88 86 ASP A O 1
ATOM 655 N N . GLU A 1 87 ? 1.378 -1.977 14.486 1.00 97.81 87 GLU A N 1
ATOM 656 C CA . GLU A 1 87 ? 0.651 -2.901 13.601 1.00 97.81 87 GLU A CA 1
ATOM 657 C C . GLU A 1 87 ? 0.059 -2.142 12.407 1.00 97.81 87 GLU A C 1
ATOM 659 O O . GLU A 1 87 ? 0.172 -2.597 11.270 1.00 97.81 87 GLU A O 1
ATOM 664 N N . LEU A 1 88 ? -0.503 -0.951 12.640 1.00 98.12 88 LEU A N 1
ATOM 665 C CA . LEU A 1 88 ? -1.003 -0.069 11.585 1.00 98.12 88 LEU A CA 1
ATOM 666 C C . LEU A 1 88 ? 0.111 0.318 10.612 1.00 98.12 88 LEU A C 1
ATOM 668 O O . LEU A 1 88 ? -0.081 0.224 9.400 1.00 98.12 88 LEU A O 1
ATOM 672 N N . GLY A 1 89 ? 1.274 0.724 11.125 1.00 96.94 89 GLY A N 1
ATOM 673 C CA . GLY A 1 89 ? 2.428 1.082 10.308 1.00 96.94 89 GLY A CA 1
ATOM 674 C C . GLY A 1 89 ? 2.866 -0.068 9.405 1.00 96.94 89 GLY A C 1
ATOM 675 O O . GLY A 1 89 ? 3.049 0.130 8.203 1.00 96.94 89 GLY A O 1
ATOM 676 N N . LEU A 1 90 ? 2.971 -1.282 9.948 1.00 97.62 90 LEU A N 1
ATOM 677 C CA . LEU A 1 90 ? 3.334 -2.467 9.172 1.00 97.62 90 LEU A CA 1
ATOM 678 C C . LEU A 1 90 ? 2.278 -2.812 8.108 1.00 97.62 90 LEU A C 1
ATOM 680 O O . LEU A 1 90 ? 2.630 -3.016 6.945 1.00 97.62 90 LEU A O 1
ATOM 684 N N . LEU A 1 91 ? 0.992 -2.813 8.471 1.00 98.62 91 LEU A N 1
ATOM 685 C CA . LEU A 1 91 ? -0.105 -3.090 7.535 1.00 98.62 91 LEU A CA 1
ATOM 686 C C . LEU A 1 91 ? -0.188 -2.036 6.425 1.00 98.62 91 LEU A C 1
ATOM 688 O O . LEU A 1 91 ? -0.471 -2.375 5.277 1.00 98.62 91 LEU A O 1
ATOM 692 N N . ALA A 1 92 ? 0.103 -0.770 6.736 1.00 98.50 92 ALA A N 1
ATOM 693 C CA . ALA A 1 92 ? 0.148 0.301 5.748 1.00 98.50 92 ALA A CA 1
ATOM 694 C C . ALA A 1 92 ? 1.257 0.060 4.716 1.00 98.50 92 ALA A C 1
ATOM 696 O O . ALA A 1 92 ? 1.035 0.261 3.523 1.00 98.50 92 ALA A O 1
ATOM 697 N N . HIS A 1 93 ? 2.425 -0.421 5.154 1.00 98.50 93 HIS A N 1
ATOM 698 C CA . HIS A 1 93 ? 3.504 -0.806 4.245 1.00 98.50 93 HIS A CA 1
ATOM 699 C C . HIS A 1 93 ? 3.111 -2.007 3.386 1.00 98.50 93 HIS A C 1
A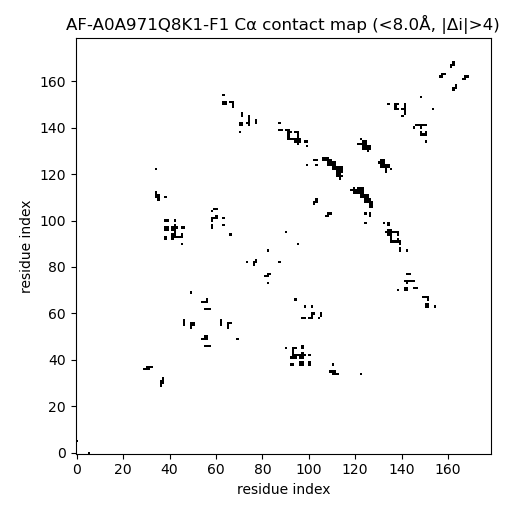TOM 701 O O . HIS A 1 93 ? 3.315 -1.969 2.180 1.00 98.50 93 HIS A O 1
ATOM 707 N N . GLN A 1 94 ? 2.508 -3.043 3.969 1.00 98.81 94 GLN A N 1
ATOM 708 C CA . GLN A 1 94 ? 2.113 -4.254 3.242 1.00 98.81 94 GLN A CA 1
ATOM 709 C C . GLN A 1 94 ? 1.043 -3.963 2.179 1.00 98.81 94 GLN A C 1
ATOM 711 O O . GLN A 1 94 ? 1.260 -4.212 0.992 1.00 98.81 94 GLN A O 1
ATOM 716 N N . PHE A 1 95 ? -0.098 -3.387 2.572 1.00 98.88 95 PHE A N 1
ATOM 717 C CA . PHE A 1 95 ? -1.186 -3.088 1.635 1.00 98.88 95 PHE A CA 1
ATOM 718 C C . PHE A 1 95 ? -0.844 -1.941 0.679 1.00 98.88 95 PHE A C 1
ATOM 720 O O . PHE A 1 95 ? -1.209 -1.990 -0.494 1.00 98.88 95 PHE A O 1
ATOM 727 N N . GLY A 1 96 ? -0.078 -0.944 1.130 1.00 98.69 96 GLY A N 1
ATOM 728 C CA . GLY A 1 96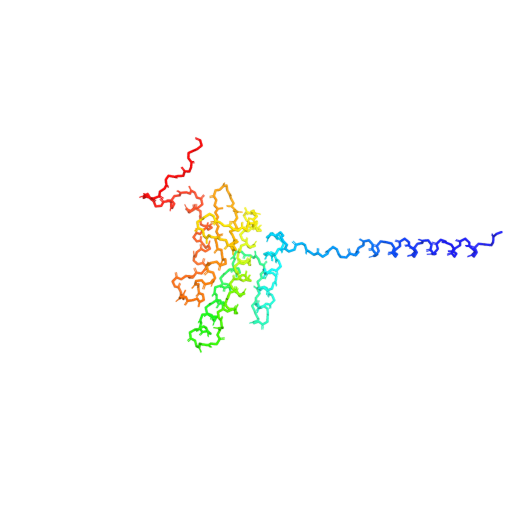 ? 0.433 0.106 0.253 1.00 98.69 96 GLY A CA 1
ATOM 729 C C . GLY A 1 96 ? 1.380 -0.450 -0.808 1.00 98.69 96 GLY A C 1
ATOM 730 O O . GLY A 1 96 ? 1.231 -0.144 -1.991 1.00 98.69 96 GLY A O 1
ATOM 731 N N . ALA A 1 97 ? 2.310 -1.324 -0.418 1.00 98.75 97 ALA A N 1
ATOM 732 C CA . ALA A 1 97 ? 3.193 -1.996 -1.361 1.00 98.75 97 ALA A CA 1
ATOM 733 C C . ALA A 1 97 ? 2.408 -2.817 -2.386 1.00 98.75 97 ALA A C 1
ATOM 735 O O . ALA A 1 97 ? 2.724 -2.781 -3.571 1.00 98.75 97 ALA A O 1
ATOM 736 N N . TYR A 1 98 ? 1.341 -3.495 -1.958 1.00 98.88 98 TYR A N 1
ATOM 737 C CA . TYR A 1 98 ? 0.462 -4.211 -2.874 1.00 98.88 98 TYR A CA 1
ATOM 738 C C . TYR A 1 98 ? -0.153 -3.294 -3.938 1.00 98.88 98 TYR A C 1
ATOM 740 O O . TYR A 1 98 ? -0.018 -3.568 -5.129 1.00 98.88 98 TYR A O 1
ATOM 748 N N . ILE A 1 99 ? -0.761 -2.174 -3.534 1.00 98.69 99 ILE A N 1
ATOM 749 C CA . ILE A 1 99 ? -1.348 -1.204 -4.475 1.00 98.69 99 ILE A CA 1
ATOM 750 C C . ILE A 1 99 ? -0.277 -0.638 -5.419 1.00 98.69 99 ILE A C 1
ATOM 752 O O . ILE A 1 99 ? -0.506 -0.514 -6.622 1.00 98.69 99 ILE A O 1
ATOM 756 N N . GLY A 1 100 ? 0.911 -0.313 -4.908 1.00 97.88 100 GLY A N 1
ATOM 757 C CA . GLY A 1 100 ? 1.995 0.173 -5.761 1.00 97.88 100 GLY A CA 1
ATOM 758 C C . GLY A 1 100 ? 2.542 -0.893 -6.715 1.00 97.88 100 GLY A C 1
ATOM 759 O O . GLY A 1 100 ? 2.889 -0.565 -7.845 1.00 97.88 100 GLY A O 1
ATOM 760 N N . GLU A 1 101 ? 2.542 -2.172 -6.337 1.00 98.56 101 GLU A N 1
ATOM 761 C CA . GLU A 1 101 ? 2.878 -3.273 -7.244 1.00 98.56 101 GLU A CA 1
ATOM 762 C C . GLU A 1 101 ? 1.802 -3.491 -8.317 1.00 98.56 101 GLU A C 1
ATOM 764 O O . GLU A 1 101 ? 2.154 -3.785 -9.459 1.00 98.56 101 GLU A O 1
ATOM 769 N N . VAL A 1 102 ? 0.517 -3.267 -8.016 1.00 98.31 102 VAL A N 1
ATOM 770 C CA . VAL A 1 102 ? -0.542 -3.206 -9.044 1.00 98.31 102 VAL A CA 1
ATOM 771 C C . VAL A 1 102 ? -0.238 -2.091 -10.049 1.00 98.31 102 VAL A C 1
ATOM 773 O O . VAL A 1 102 ? -0.242 -2.340 -11.259 1.00 98.31 102 VAL A O 1
ATOM 776 N N . LEU A 1 103 ? 0.096 -0.883 -9.572 1.00 95.56 103 LEU A N 1
ATOM 777 C CA . LEU A 1 103 ? 0.477 0.242 -10.437 1.00 95.56 103 LEU A CA 1
ATOM 778 C C . LEU A 1 103 ? 1.697 -0.105 -11.299 1.00 95.56 103 LEU A C 1
ATOM 780 O O . LEU A 1 103 ? 1.656 0.032 -12.521 1.00 95.56 103 LEU A O 1
ATOM 784 N N . ARG A 1 104 ? 2.758 -0.616 -10.674 1.00 95.62 104 ARG A N 1
ATOM 785 C CA . ARG A 1 104 ? 4.023 -0.965 -11.327 1.00 95.62 104 ARG A CA 1
ATOM 786 C C . ARG A 1 104 ? 3.859 -2.041 -12.395 1.00 95.62 104 ARG A C 1
ATOM 788 O O . ARG A 1 104 ? 4.452 -1.935 -13.464 1.00 95.62 104 ARG A O 1
ATOM 795 N N . ARG A 1 105 ? 3.072 -3.084 -12.121 1.00 95.69 105 ARG A N 1
ATOM 796 C CA . ARG A 1 105 ? 2.847 -4.200 -13.056 1.00 95.69 105 ARG A CA 1
ATOM 797 C C . ARG A 1 105 ? 1.949 -3.798 -14.220 1.00 95.69 105 ARG A C 1
ATOM 799 O O . ARG A 1 105 ? 2.172 -4.259 -15.335 1.00 95.69 105 ARG A O 1
ATOM 806 N N . THR A 1 106 ? 0.973 -2.928 -13.966 1.00 93.88 106 THR A N 1
ATOM 807 C CA . THR A 1 106 ? -0.010 -2.503 -14.973 1.00 93.88 106 THR A CA 1
ATOM 808 C C . THR A 1 106 ? 0.525 -1.384 -15.866 1.00 93.88 106 THR A C 1
ATOM 810 O O . THR A 1 106 ? 0.330 -1.411 -17.079 1.00 93.88 106 THR A O 1
ATOM 813 N N . TYR A 1 107 ? 1.225 -0.406 -15.286 1.00 90.44 107 TYR A N 1
ATOM 814 C CA . TYR A 1 107 ? 1.624 0.833 -15.965 1.00 90.44 107 TYR A CA 1
ATOM 815 C C . TYR A 1 107 ? 3.144 1.014 -16.085 1.00 90.44 107 TYR A C 1
ATOM 817 O O . TYR A 1 107 ? 3.604 2.008 -16.654 1.00 90.44 107 TYR A O 1
ATOM 825 N N . GLY A 1 108 ? 3.931 0.065 -15.571 1.00 90.94 108 GLY A N 1
ATOM 826 C CA . GLY A 1 108 ? 5.375 0.208 -15.416 1.00 90.94 108 GLY A CA 1
ATOM 827 C C . GLY A 1 108 ? 5.743 1.099 -14.229 1.00 90.94 108 GLY A C 1
ATOM 828 O O . GLY A 1 108 ? 4.888 1.717 -13.598 1.00 90.94 108 GLY A O 1
ATOM 829 N N . GLY A 1 109 ? 7.037 1.179 -13.927 1.00 91.81 109 GLY A N 1
ATOM 830 C CA . GLY A 1 109 ? 7.553 2.023 -12.852 1.00 91.81 109 GLY A CA 1
ATOM 831 C C . GLY A 1 109 ? 8.571 1.323 -11.964 1.00 91.81 109 GLY A C 1
ATOM 832 O O . GLY A 1 109 ? 8.948 0.169 -12.200 1.00 91.81 109 GLY A O 1
ATOM 833 N N . TYR A 1 110 ? 9.013 2.041 -10.941 1.00 95.12 110 TYR A N 1
ATOM 834 C CA . TYR A 1 110 ? 9.935 1.548 -9.925 1.00 95.12 110 TYR A CA 1
ATOM 835 C C . TYR A 1 110 ? 9.696 2.256 -8.590 1.00 95.12 110 TYR A C 1
ATOM 837 O O . TYR A 1 110 ? 9.250 3.404 -8.542 1.00 95.12 110 TYR A O 1
ATOM 845 N N . TRP A 1 111 ? 9.983 1.549 -7.503 1.00 96.38 111 TRP A N 1
ATOM 846 C CA . TRP A 1 111 ? 9.971 2.119 -6.163 1.00 96.38 111 TRP A CA 1
ATOM 847 C C . TRP A 1 111 ? 11.242 2.922 -5.924 1.00 96.38 111 TRP A C 1
ATOM 849 O O . TRP A 1 111 ? 12.333 2.485 -6.303 1.00 96.38 111 TRP A O 1
ATOM 859 N N . ALA A 1 112 ? 11.091 4.063 -5.262 1.00 93.19 112 ALA A N 1
ATOM 860 C CA . ALA A 1 112 ? 12.186 4.805 -4.658 1.00 93.19 112 ALA A CA 1
ATOM 861 C C . ALA A 1 112 ? 12.045 4.802 -3.128 1.00 93.19 112 ALA A C 1
ATOM 863 O O . ALA A 1 112 ? 11.018 4.392 -2.582 1.00 93.19 112 ALA A O 1
ATOM 864 N N . GLU A 1 113 ? 13.106 5.223 -2.450 1.00 89.75 113 GLU A N 1
ATOM 865 C CA . GLU A 1 113 ? 13.137 5.463 -1.011 1.00 89.75 113 GLU A CA 1
ATOM 866 C C . GLU A 1 113 ? 13.415 6.947 -0.779 1.00 89.75 113 GLU A C 1
ATOM 868 O O . GLU A 1 113 ? 14.180 7.560 -1.526 1.00 89.75 113 GLU A O 1
ATOM 873 N N . ASP A 1 114 ? 12.790 7.484 0.265 1.00 85.88 114 ASP A N 1
ATOM 874 C CA . ASP A 1 114 ? 12.763 8.900 0.612 1.00 85.88 114 ASP A CA 1
ATOM 875 C C . ASP A 1 114 ? 12.033 9.769 -0.426 1.00 85.88 114 ASP A C 1
ATOM 877 O O . ASP A 1 114 ? 11.858 9.427 -1.595 1.00 85.88 114 ASP A O 1
ATOM 881 N N . HIS A 1 115 ? 11.564 10.931 0.022 1.00 78.31 115 HIS A N 1
ATOM 882 C CA . HIS A 1 115 ? 10.965 11.928 -0.852 1.00 78.31 115 HIS A CA 1
ATOM 883 C C . HIS A 1 115 ? 11.214 13.326 -0.292 1.00 78.31 115 HIS A C 1
ATOM 885 O O . HIS A 1 115 ? 11.078 13.545 0.913 1.00 78.31 115 HIS A O 1
ATOM 891 N N . GLU A 1 116 ? 11.533 14.292 -1.156 1.00 70.69 116 GLU A N 1
ATOM 892 C CA . GLU A 1 116 ? 11.912 15.650 -0.738 1.00 70.69 116 GLU A CA 1
ATOM 893 C C . GLU A 1 116 ? 10.803 16.340 0.073 1.00 70.69 116 GLU A C 1
ATOM 895 O O . GLU A 1 116 ? 11.076 16.997 1.076 1.00 70.69 116 GLU A O 1
ATOM 900 N N . VAL A 1 117 ? 9.541 16.131 -0.318 1.00 68.50 117 VAL A N 1
ATOM 901 C CA . VAL A 1 117 ? 8.374 16.748 0.336 1.00 68.50 117 VAL A CA 1
ATOM 902 C C . VAL A 1 117 ? 7.754 15.842 1.401 1.00 68.50 117 VAL A C 1
ATOM 904 O O . VAL A 1 117 ? 7.288 16.328 2.429 1.00 68.50 117 VAL A O 1
ATOM 907 N N . ALA A 1 118 ? 7.724 14.524 1.170 1.00 62.44 118 ALA A N 1
ATOM 908 C CA . ALA A 1 118 ? 7.045 13.588 2.075 1.00 62.44 118 ALA A CA 1
ATOM 909 C C . ALA A 1 118 ? 7.954 13.106 3.221 1.00 62.44 118 ALA A C 1
ATOM 911 O O . ALA A 1 118 ? 7.458 12.570 4.211 1.00 62.44 118 ALA A O 1
ATOM 912 N N . GLY A 1 119 ? 9.262 13.355 3.115 1.00 73.38 119 GLY A N 1
ATOM 913 C CA . GLY A 1 119 ? 10.253 13.084 4.145 1.00 73.38 119 GLY A CA 1
ATOM 914 C C . GLY A 1 119 ? 10.969 11.737 3.991 1.00 73.38 119 GLY A C 1
ATOM 915 O O . GLY A 1 119 ? 10.710 10.975 3.051 1.00 73.38 119 GLY A O 1
ATOM 916 N N . PRO A 1 120 ? 11.896 11.444 4.919 1.00 75.50 120 PRO A N 1
ATOM 917 C CA . PRO A 1 120 ? 12.663 10.206 4.915 1.00 75.50 120 PRO A CA 1
ATOM 918 C C . PRO A 1 120 ? 11.796 8.988 5.258 1.00 75.50 120 PRO A C 1
ATOM 920 O O . PRO A 1 120 ? 10.772 9.118 5.933 1.00 75.50 120 PRO A O 1
ATOM 923 N N . LYS A 1 121 ? 12.243 7.794 4.854 1.00 78.12 121 LYS A N 1
ATOM 924 C CA . LYS A 1 121 ? 11.548 6.505 5.013 1.00 78.12 121 LYS A CA 1
ATOM 925 C C . LYS A 1 121 ? 10.159 6.489 4.376 1.00 78.12 121 LYS A C 1
ATOM 927 O O . LYS A 1 121 ? 9.247 5.813 4.853 1.00 78.12 121 LYS A O 1
ATOM 932 N N . THR A 1 122 ? 9.989 7.270 3.316 1.00 86.69 122 THR A N 1
ATOM 933 C CA . THR A 1 122 ? 8.833 7.159 2.433 1.00 86.69 122 THR A CA 1
ATOM 934 C C . THR A 1 122 ? 9.186 6.275 1.248 1.00 86.69 122 THR A C 1
ATOM 936 O O . THR A 1 122 ? 10.352 6.134 0.890 1.00 86.69 122 THR A O 1
ATOM 939 N N . PHE A 1 123 ? 8.168 5.654 0.659 1.00 92.94 123 PHE A N 1
ATOM 940 C CA . PHE A 1 123 ? 8.326 4.772 -0.491 1.00 92.94 123 PHE A CA 1
ATOM 941 C C . PHE A 1 123 ? 7.392 5.242 -1.605 1.00 92.94 123 PHE A C 1
ATOM 943 O O . PHE A 1 123 ? 6.286 4.710 -1.734 1.00 92.94 123 PHE A O 1
ATOM 950 N N . PRO A 1 124 ? 7.750 6.302 -2.352 1.00 93.50 124 PRO A N 1
ATOM 951 C CA . PRO A 1 124 ? 7.011 6.666 -3.549 1.00 93.50 124 PRO A CA 1
ATOM 952 C C . PRO A 1 124 ? 7.197 5.595 -4.627 1.00 93.50 124 PRO A C 1
ATOM 954 O O . PRO A 1 124 ? 8.285 5.048 -4.828 1.00 93.50 124 PRO A O 1
ATOM 957 N N . ILE A 1 125 ? 6.119 5.308 -5.352 1.00 93.94 125 ILE A N 1
ATOM 958 C CA . ILE A 1 125 ? 6.202 4.591 -6.623 1.00 93.94 125 ILE A CA 1
ATOM 959 C C . ILE A 1 125 ? 6.262 5.638 -7.729 1.00 93.94 125 ILE A C 1
ATOM 961 O O . ILE A 1 125 ? 5.350 6.458 -7.844 1.00 93.94 125 ILE A O 1
ATOM 965 N N . HIS A 1 126 ? 7.327 5.621 -8.531 1.00 91.69 126 HIS A N 1
ATOM 966 C CA . HIS A 1 126 ? 7.417 6.416 -9.753 1.00 91.69 126 HIS A CA 1
ATOM 967 C C . HIS A 1 126 ? 6.858 5.595 -10.900 1.00 91.69 126 HIS A C 1
ATOM 969 O O . HIS A 1 126 ? 7.332 4.491 -11.180 1.00 91.69 126 HIS A O 1
ATOM 975 N N . TRP A 1 127 ? 5.846 6.126 -11.570 1.00 87.31 127 TRP A N 1
ATOM 976 C CA . TRP A 1 127 ? 5.179 5.434 -12.661 1.00 87.31 127 TRP A CA 1
ATOM 977 C C . TRP A 1 127 ? 4.647 6.445 -13.674 1.00 87.31 127 TRP A C 1
ATOM 979 O O . TRP A 1 127 ? 4.238 7.557 -13.338 1.00 87.31 127 TRP A O 1
ATOM 989 N N . ARG A 1 128 ? 4.681 6.055 -14.955 1.00 74.38 128 ARG A N 1
ATOM 990 C CA . ARG A 1 128 ? 4.489 6.953 -16.113 1.00 74.38 128 ARG A CA 1
ATOM 991 C C . ARG A 1 128 ? 5.524 8.096 -16.150 1.00 74.38 128 ARG A C 1
ATOM 993 O O . ARG A 1 128 ? 6.456 8.138 -15.360 1.00 74.38 128 ARG A O 1
ATOM 1000 N N . LYS A 1 129 ? 5.425 8.991 -17.144 1.00 64.81 129 LYS A N 1
ATOM 1001 C CA . LYS A 1 129 ? 6.489 9.965 -17.466 1.00 64.81 129 LYS A CA 1
ATOM 1002 C C . LYS A 1 129 ? 6.781 11.002 -16.365 1.00 64.81 129 LYS A C 1
ATOM 1004 O O . LYS A 1 129 ? 7.902 11.492 -16.348 1.00 64.81 129 LYS A O 1
ATOM 1009 N N . GLN A 1 130 ? 5.819 11.358 -15.505 1.00 56.44 130 GLN A N 1
ATOM 1010 C CA . GLN A 1 130 ? 5.946 12.467 -14.532 1.00 56.44 130 GLN A CA 1
ATOM 1011 C C . GLN A 1 130 ? 5.142 12.251 -13.226 1.00 56.44 130 GLN A C 1
ATOM 1013 O O . GLN A 1 130 ? 4.985 13.185 -12.447 1.00 56.44 130 GLN A O 1
ATOM 1018 N N . GLY A 1 131 ? 4.583 11.056 -12.995 1.00 71.44 131 GLY A N 1
ATOM 1019 C CA . GLY A 1 131 ? 3.718 10.786 -11.846 1.00 71.44 131 GLY A CA 1
ATOM 1020 C C . GLY A 1 131 ? 4.436 10.037 -10.729 1.00 71.44 131 GLY A C 1
ATOM 1021 O O . GLY A 1 131 ? 5.250 9.144 -10.974 1.00 71.44 131 GLY A O 1
ATOM 1022 N N . GLU A 1 132 ? 4.078 10.359 -9.495 1.00 86.88 132 GLU A N 1
ATOM 1023 C CA . GLU A 1 132 ? 4.375 9.526 -8.338 1.00 86.88 132 GLU A CA 1
ATOM 1024 C C . GLU A 1 132 ? 3.108 9.294 -7.522 1.00 86.88 132 GLU A C 1
ATOM 1026 O O . GLU A 1 132 ? 2.119 10.027 -7.599 1.00 86.88 132 GLU A O 1
ATOM 1031 N N . SER A 1 133 ? 3.099 8.215 -6.759 1.00 91.56 133 SER A N 1
ATOM 1032 C CA . SER A 1 133 ? 2.025 7.941 -5.816 1.00 91.56 133 SER A CA 1
ATOM 1033 C C . SER A 1 133 ? 2.606 7.457 -4.506 1.00 91.56 133 SER A C 1
ATOM 1035 O O . SER A 1 133 ? 3.693 6.885 -4.464 1.00 91.56 133 SER A O 1
ATOM 1037 N N . PHE A 1 134 ? 1.832 7.633 -3.437 1.00 95.00 134 PHE A N 1
ATOM 1038 C CA . PHE A 1 134 ? 2.240 7.283 -2.078 1.00 95.00 134 PHE A CA 1
ATOM 1039 C C . PHE A 1 134 ? 1.272 6.267 -1.450 1.00 95.00 134 PHE A C 1
ATOM 1041 O O . PHE A 1 134 ? 0.630 6.586 -0.443 1.00 95.00 134 PHE A O 1
ATOM 1048 N N . PRO A 1 135 ? 1.130 5.045 -2.004 1.00 97.00 135 PRO A N 1
ATOM 1049 C CA . PRO A 1 135 ? 0.117 4.099 -1.541 1.00 97.00 135 PRO A CA 1
ATOM 1050 C C . PRO A 1 135 ? 0.258 3.683 -0.072 1.00 97.00 135 PRO A C 1
ATOM 1052 O O . PRO A 1 135 ? -0.749 3.446 0.591 1.00 97.00 135 PRO A O 1
ATOM 1055 N N . VAL A 1 136 ? 1.485 3.644 0.467 1.00 97.38 136 VAL A N 1
ATOM 1056 C CA . VAL A 1 136 ? 1.729 3.403 1.904 1.00 97.38 136 VAL A CA 1
ATOM 1057 C C . VAL A 1 136 ? 1.049 4.482 2.750 1.00 97.38 136 VAL A C 1
ATOM 1059 O O . VAL A 1 136 ?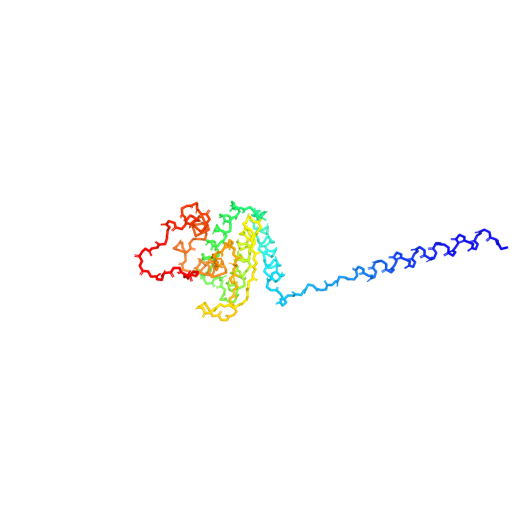 0.331 4.180 3.702 1.00 97.38 136 VAL A O 1
ATOM 1062 N N . GLY A 1 137 ? 1.203 5.747 2.351 1.00 95.50 137 GLY A N 1
ATOM 1063 C CA . GLY A 1 137 ? 0.534 6.873 2.994 1.00 95.50 137 GLY A CA 1
ATOM 1064 C C . GLY A 1 137 ? -0.985 6.823 2.832 1.00 95.50 137 GLY A C 1
ATOM 1065 O O . GLY A 1 137 ? -1.700 7.114 3.788 1.00 95.50 137 GLY A O 1
ATOM 1066 N N . TRP A 1 138 ? -1.489 6.421 1.660 1.00 97.44 138 TRP A N 1
ATOM 1067 C CA . TRP A 1 138 ? -2.930 6.250 1.433 1.00 97.44 138 TRP A CA 1
ATOM 1068 C C . TRP A 1 138 ? -3.527 5.217 2.392 1.00 97.44 138 TRP A C 1
ATOM 1070 O O . TRP A 1 138 ? -4.490 5.524 3.086 1.00 97.44 138 TRP A O 1
ATOM 1080 N N . CYS A 1 139 ? -2.911 4.037 2.505 1.00 98.56 139 CYS A N 1
ATOM 1081 C CA . CYS A 1 139 ? -3.384 2.972 3.393 1.00 98.56 139 CYS A CA 1
ATOM 1082 C C . CYS A 1 139 ? -3.308 3.373 4.872 1.00 98.56 139 CYS A C 1
ATOM 1084 O O . CYS A 1 139 ? -4.240 3.117 5.633 1.00 98.56 139 CYS A O 1
ATOM 1086 N N . GLY A 1 140 ? -2.218 4.032 5.281 1.00 97.81 140 GLY A N 1
ATOM 1087 C CA . GLY A 1 140 ? -2.067 4.532 6.647 1.00 97.81 140 GLY A CA 1
ATOM 1088 C C . GLY A 1 140 ? -3.162 5.532 7.014 1.00 97.81 140 GLY A C 1
ATOM 1089 O O . GLY A 1 140 ? -3.834 5.365 8.030 1.00 97.81 140 GLY A O 1
ATOM 1090 N N . LYS A 1 141 ? -3.404 6.528 6.153 1.00 97.69 141 LYS A N 1
ATOM 1091 C CA . LYS A 1 141 ? -4.485 7.504 6.340 1.00 97.69 141 LYS A CA 1
ATOM 1092 C C . LYS A 1 141 ? -5.861 6.846 6.342 1.00 97.69 141 LYS A C 1
ATOM 1094 O O . LYS A 1 141 ? -6.662 7.143 7.217 1.00 97.69 141 LYS A O 1
ATOM 1099 N N . ARG A 1 142 ? -6.101 5.881 5.452 1.00 98.50 142 ARG A N 1
ATOM 1100 C CA . ARG A 1 142 ? -7.358 5.128 5.402 1.00 98.50 142 ARG A CA 1
ATOM 1101 C C . ARG A 1 142 ? -7.671 4.392 6.707 1.00 98.50 142 ARG A C 1
ATOM 1103 O O . ARG A 1 142 ? -8.823 4.370 7.140 1.00 98.50 142 ARG A O 1
ATOM 1110 N N . MET A 1 143 ? -6.659 3.791 7.333 1.00 98.50 143 MET A N 1
ATOM 1111 C CA . MET A 1 143 ? -6.812 3.120 8.628 1.00 98.50 143 MET A CA 1
ATOM 1112 C C . MET A 1 143 ? -6.936 4.105 9.796 1.00 98.50 143 MET A C 1
ATOM 1114 O O . MET A 1 143 ? -7.622 3.801 10.771 1.00 98.50 143 MET A O 1
ATOM 1118 N N . LEU A 1 144 ? -6.294 5.274 9.712 1.00 97.31 144 LEU A N 1
ATOM 1119 C CA . LEU A 1 144 ? -6.317 6.293 10.766 1.00 97.31 144 LEU A CA 1
ATOM 1120 C C . LEU A 1 144 ? -7.598 7.130 10.770 1.00 97.31 144 LEU A C 1
ATOM 1122 O O . LEU A 1 144 ? -8.175 7.340 11.834 1.00 97.31 144 LEU A O 1
ATOM 1126 N N . TYR A 1 145 ? -8.009 7.620 9.605 1.00 96.81 145 TYR A N 1
ATOM 1127 C CA . TYR A 1 145 ? -9.007 8.678 9.476 1.00 96.81 145 TYR A CA 1
ATOM 1128 C C . TYR A 1 145 ? -10.351 8.144 8.983 1.00 96.81 145 TYR A C 1
ATOM 1130 O O . TYR A 1 145 ? -11.371 8.451 9.590 1.00 96.81 145 TYR A O 1
ATOM 1138 N N . GLY A 1 146 ? -10.341 7.193 8.046 1.00 96.62 146 GLY A N 1
ATOM 1139 C CA . GLY A 1 146 ? -11.554 6.503 7.616 1.00 96.62 146 GLY A CA 1
ATOM 1140 C C . GLY A 1 146 ? -11.838 6.671 6.128 1.00 96.62 146 GLY A C 1
ATOM 1141 O O . GLY A 1 146 ? -10.924 6.766 5.309 1.00 96.62 146 GLY A O 1
ATOM 1142 N N . GLU A 1 147 ? -13.119 6.618 5.771 1.00 96.50 147 GLU A N 1
ATOM 1143 C CA . GLU A 1 147 ? -13.615 6.555 4.390 1.00 96.50 147 GLU A CA 1
ATOM 1144 C C . GLU A 1 147 ? -13.239 7.775 3.530 1.00 96.50 147 GLU A C 1
ATOM 1146 O O . GLU A 1 147 ? -13.119 7.659 2.312 1.00 96.50 147 GLU A O 1
ATOM 1151 N N . GLU A 1 148 ? -12.965 8.930 4.133 1.00 94.69 148 GLU A N 1
ATOM 1152 C CA . GLU A 1 148 ? -12.445 10.114 3.442 1.00 94.69 148 GLU A CA 1
ATOM 1153 C C . GLU A 1 148 ? -11.112 9.855 2.721 1.00 94.69 148 GLU A C 1
ATOM 1155 O O . GLU A 1 148 ? -10.771 10.540 1.753 1.00 94.69 148 GLU A O 1
ATOM 1160 N N . ASP A 1 149 ? -10.373 8.836 3.163 1.00 96.75 149 ASP A N 1
ATOM 1161 C CA . ASP A 1 149 ? -9.118 8.395 2.575 1.00 96.75 149 ASP A CA 1
ATOM 1162 C C . ASP A 1 149 ? -9.248 7.067 1.813 1.00 96.75 149 ASP A C 1
ATOM 1164 O O . ASP A 1 149 ? -8.255 6.363 1.636 1.00 96.75 149 ASP A O 1
ATOM 1168 N N . ASN A 1 150 ? -10.448 6.749 1.311 1.00 98.25 150 ASN A N 1
ATOM 1169 C CA . ASN A 1 150 ? -10.726 5.566 0.489 1.00 98.25 150 ASN A CA 1
ATOM 1170 C C . ASN A 1 150 ? -9.678 5.380 -0.626 1.00 98.25 150 ASN A C 1
ATOM 1172 O O . ASN A 1 150 ? -9.487 6.243 -1.494 1.00 98.25 150 ASN A O 1
ATOM 1176 N N . VAL A 1 151 ? -8.981 4.243 -0.595 1.00 98.38 151 VAL A N 1
ATOM 1177 C CA . VAL A 1 151 ? -7.843 3.986 -1.484 1.00 98.38 151 VAL A CA 1
ATOM 1178 C C . VAL A 1 151 ? -8.285 3.563 -2.877 1.00 98.38 151 VAL A C 1
ATOM 1180 O O . VAL A 1 151 ? -7.563 3.829 -3.837 1.00 98.38 151 VAL A O 1
ATOM 1183 N N . TRP A 1 152 ? -9.471 2.965 -3.013 1.00 98.38 152 TRP A N 1
ATOM 1184 C CA . TRP A 1 152 ? -10.017 2.580 -4.311 1.00 98.38 152 TRP A CA 1
ATOM 1185 C C . TRP A 1 152 ? -10.355 3.808 -5.155 1.00 98.38 152 TRP A C 1
ATOM 1187 O O . TRP A 1 152 ? -9.882 3.923 -6.284 1.00 98.38 152 TRP A O 1
ATOM 1197 N N . HIS A 1 153 ? -11.045 4.795 -4.577 1.00 96.06 153 HIS A N 1
ATOM 1198 C CA . HIS A 1 153 ? -11.318 6.065 -5.256 1.00 96.06 153 HIS A CA 1
ATOM 1199 C C . HIS A 1 153 ? -10.030 6.805 -5.641 1.00 96.06 153 HIS A C 1
ATOM 1201 O O . HIS A 1 153 ? -9.924 7.319 -6.756 1.00 96.06 153 HIS A O 1
ATOM 1207 N N . LYS A 1 154 ? -9.022 6.844 -4.755 1.00 94.38 154 LYS A N 1
ATOM 1208 C CA . LYS A 1 154 ? -7.716 7.450 -5.078 1.00 94.38 154 LYS A CA 1
ATOM 1209 C C . LYS A 1 154 ? -7.018 6.708 -6.219 1.00 94.38 154 LYS A C 1
ATOM 1211 O O . LYS A 1 154 ? -6.484 7.356 -7.115 1.00 94.38 154 LYS A O 1
ATOM 1216 N N . PHE A 1 155 ? -7.041 5.375 -6.210 1.00 95.31 155 PHE A N 1
ATOM 1217 C CA . PHE A 1 155 ? -6.458 4.557 -7.270 1.00 95.31 155 PHE A CA 1
ATOM 1218 C C . PHE A 1 155 ? -7.156 4.792 -8.614 1.00 95.31 155 PHE A C 1
ATOM 1220 O O . PHE A 1 155 ? -6.482 5.051 -9.610 1.00 95.31 155 PHE A O 1
ATOM 1227 N N . GLN A 1 156 ? -8.491 4.774 -8.646 1.00 94.50 156 GLN A N 1
ATOM 1228 C CA . GLN A 1 156 ? -9.273 5.070 -9.849 1.00 94.50 156 GLN A CA 1
ATOM 1229 C C . GLN A 1 156 ? -8.980 6.474 -10.377 1.00 94.50 156 GLN A C 1
ATOM 1231 O O . GLN A 1 156 ? -8.737 6.639 -11.566 1.00 94.50 156 GLN A O 1
ATOM 1236 N N . MET A 1 157 ? -8.932 7.481 -9.500 1.00 89.94 157 MET A N 1
ATOM 1237 C CA . MET A 1 157 ? -8.591 8.849 -9.888 1.00 89.94 157 MET A CA 1
ATOM 1238 C C . MET A 1 157 ? -7.191 8.918 -10.497 1.00 89.94 157 MET A C 1
ATOM 1240 O O . MET A 1 157 ? -7.040 9.414 -11.611 1.00 89.94 157 MET A O 1
ATOM 1244 N N . ALA A 1 158 ? -6.188 8.362 -9.813 1.00 88.00 158 ALA A N 1
ATOM 1245 C CA . ALA A 1 158 ? -4.804 8.365 -10.276 1.00 88.00 158 ALA A CA 1
ATOM 1246 C C . ALA A 1 158 ? -4.628 7.636 -11.620 1.00 88.00 158 ALA A C 1
ATOM 1248 O O . ALA A 1 158 ? -3.744 7.983 -12.400 1.00 88.00 158 ALA A O 1
ATOM 1249 N N . THR A 1 159 ? -5.470 6.639 -11.898 1.00 89.62 159 THR A N 1
ATOM 1250 C CA . THR A 1 159 ? -5.422 5.810 -13.111 1.00 89.62 159 THR A CA 1
ATOM 1251 C C . THR A 1 159 ? -6.473 6.179 -14.164 1.00 89.62 159 THR A C 1
ATOM 1253 O O . THR A 1 159 ? -6.553 5.507 -15.188 1.00 89.62 159 THR A O 1
ATOM 1256 N N . SER A 1 160 ? -7.253 7.245 -13.956 1.00 86.12 160 SER A N 1
ATOM 1257 C CA . SER A 1 160 ? -8.312 7.681 -14.879 1.00 86.12 160 SER A CA 1
ATOM 1258 C C . SER A 1 160 ? -7.763 8.440 -16.084 1.00 86.12 160 SER A C 1
ATOM 1260 O O . SER A 1 160 ? -6.901 9.297 -15.923 1.00 86.12 160 SER A O 1
ATOM 1262 N N . ASP A 1 161 ? -8.297 8.204 -17.285 1.00 74.44 161 ASP A N 1
ATOM 1263 C CA . ASP A 1 161 ? -7.815 8.861 -18.512 1.00 74.44 161 ASP A CA 1
ATOM 1264 C C . ASP A 1 161 ? -7.759 10.397 -18.412 1.00 74.44 161 ASP A C 1
ATOM 1266 O O . ASP A 1 161 ? -6.803 10.991 -18.904 1.00 74.44 161 ASP A O 1
ATOM 1270 N N . ASP A 1 162 ? -8.703 11.032 -17.711 1.00 66.50 162 ASP A N 1
ATOM 1271 C CA . ASP A 1 162 ? -8.740 12.489 -17.496 1.00 66.50 162 ASP A CA 1
ATOM 1272 C C . ASP A 1 162 ? -7.573 12.996 -16.628 1.00 66.50 162 ASP A C 1
ATOM 1274 O O . ASP A 1 162 ? -6.947 14.024 -16.914 1.00 66.50 162 ASP A O 1
ATOM 1278 N N . PHE A 1 163 ? -7.245 12.265 -15.561 1.00 65.06 163 PHE A N 1
ATOM 1279 C CA . PHE A 1 163 ? -6.060 12.553 -14.754 1.00 65.06 163 PHE A CA 1
ATOM 1280 C C . PHE A 1 163 ? -4.790 12.271 -15.561 1.00 65.06 163 PHE A C 1
ATOM 1282 O O . PHE A 1 163 ? -3.846 13.061 -15.590 1.00 65.06 163 PHE A O 1
ATOM 1289 N N . LEU A 1 164 ? -4.803 11.162 -16.295 1.00 61.66 164 LEU A N 1
ATOM 1290 C CA . LEU A 1 164 ? -3.700 10.678 -17.108 1.00 61.66 164 LEU A CA 1
ATOM 1291 C C . LEU A 1 164 ? -3.415 11.539 -18.351 1.00 61.66 164 LEU A C 1
ATOM 1293 O O . LEU A 1 164 ? -2.291 11.492 -18.859 1.00 61.66 164 LEU A O 1
ATOM 1297 N N . SER A 1 165 ? -4.388 12.316 -18.839 1.00 61.19 165 SER A N 1
ATOM 1298 C CA . SER A 1 165 ? -4.234 13.281 -19.934 1.00 61.19 165 SER A CA 1
ATOM 1299 C C . SER A 1 165 ? -3.763 14.658 -19.454 1.00 61.19 165 SER A C 1
ATOM 1301 O O . SER A 1 165 ? -3.593 15.559 -20.275 1.00 61.19 165 SER A O 1
ATOM 1303 N N . GLY A 1 166 ? -3.572 14.843 -18.140 1.00 53.56 166 GLY A N 1
ATOM 1304 C CA . GLY A 1 166 ? -3.201 16.125 -17.537 1.00 53.56 166 GLY A CA 1
ATOM 1305 C C . GLY A 1 166 ? -4.346 17.141 -17.480 1.00 53.56 166 GLY A C 1
ATOM 1306 O O . GLY A 1 166 ? -4.094 18.322 -17.254 1.00 53.56 166 GLY A O 1
ATOM 1307 N N . ALA A 1 167 ? -5.599 16.718 -17.682 1.00 49.56 167 ALA A N 1
ATOM 1308 C CA . ALA A 1 167 ? -6.755 17.615 -17.616 1.00 49.56 167 ALA A CA 1
ATOM 1309 C C . ALA A 1 167 ? -7.153 17.965 -16.169 1.00 49.56 167 ALA A C 1
ATOM 1311 O O . ALA A 1 167 ? -7.856 18.949 -15.950 1.00 49.56 167 ALA A O 1
ATOM 1312 N N . TYR A 1 168 ? -6.678 17.192 -15.185 1.00 44.38 168 TYR A N 1
ATOM 1313 C CA . TYR A 1 168 ? -6.990 17.369 -13.763 1.00 44.38 168 TYR A CA 1
ATOM 1314 C C . TYR A 1 168 ? -5.944 18.177 -12.971 1.00 44.38 168 TYR A C 1
ATOM 1316 O O . TYR A 1 168 ? -5.996 18.204 -11.747 1.00 44.38 168 TYR A O 1
ATOM 1324 N N . TRP A 1 169 ? -4.996 18.873 -13.605 1.00 44.28 169 TRP A N 1
ATOM 1325 C CA . TRP A 1 169 ? -4.191 19.837 -12.844 1.00 44.28 169 TRP A CA 1
ATOM 1326 C C . TRP A 1 169 ? -5.104 20.981 -12.383 1.00 44.28 169 TRP A C 1
ATOM 1328 O O . TRP A 1 169 ? -5.634 21.697 -13.241 1.00 44.28 169 TRP A O 1
ATOM 1338 N N . PRO A 1 170 ? -5.324 21.182 -11.065 1.00 42.53 170 PRO A N 1
ATOM 1339 C CA . PRO A 1 170 ? -6.049 22.349 -10.596 1.00 42.53 170 PRO A CA 1
ATOM 1340 C C . PRO A 1 170 ? -5.261 23.561 -11.086 1.00 42.53 170 PRO A C 1
ATOM 1342 O O . PRO A 1 170 ? -4.083 23.703 -10.761 1.00 42.53 170 PRO A O 1
ATOM 1345 N N . GLN A 1 171 ? -5.876 24.404 -11.916 1.00 42.12 171 GLN A N 1
ATOM 1346 C CA . GLN A 1 171 ? -5.275 25.672 -12.320 1.00 42.12 171 GLN A CA 1
ATOM 1347 C C . GLN A 1 171 ? -5.137 26.538 -11.064 1.00 42.12 171 GLN A C 1
ATOM 1349 O O . GLN A 1 171 ? -6.070 27.240 -10.684 1.00 42.12 171 GLN A O 1
ATOM 1354 N N . GLY A 1 172 ? -4.010 26.425 -10.371 1.00 45.81 172 GLY A N 1
ATOM 1355 C CA . GLY A 1 172 ? -3.806 27.091 -9.093 1.00 45.81 172 GLY A CA 1
ATOM 1356 C C . GLY A 1 172 ? -2.362 27.052 -8.638 1.00 45.81 172 GLY A C 1
ATOM 1357 O O . GLY A 1 172 ? -1.737 28.104 -8.554 1.00 45.81 172 GLY A O 1
ATOM 1358 N N . ASP A 1 173 ? -1.800 25.865 -8.410 1.00 45.09 173 ASP A N 1
ATOM 1359 C CA . ASP A 1 173 ? -0.576 25.765 -7.617 1.00 45.09 173 ASP A CA 1
ATOM 1360 C C . ASP A 1 173 ? 0.443 24.836 -8.297 1.00 45.09 173 ASP A C 1
ATOM 1362 O O . ASP A 1 173 ? 0.244 23.630 -8.384 1.00 45.09 173 ASP A O 1
ATOM 1366 N N . ALA A 1 174 ? 1.548 25.440 -8.745 1.00 48.53 174 ALA A N 1
ATOM 1367 C CA . ALA A 1 174 ? 2.696 24.865 -9.454 1.00 48.53 174 ALA A CA 1
ATOM 1368 C C . ALA A 1 174 ? 2.491 24.561 -10.954 1.00 48.53 174 ALA A C 1
ATOM 1370 O O . ALA A 1 174 ? 1.813 23.626 -11.368 1.00 48.53 174 ALA A O 1
ATOM 1371 N N . ASN A 1 175 ? 3.172 25.360 -11.784 1.00 44.41 175 ASN A N 1
ATOM 1372 C CA . ASN A 1 175 ? 3.459 25.013 -13.174 1.00 44.41 175 ASN A CA 1
ATOM 1373 C C . ASN A 1 175 ? 4.172 23.646 -13.216 1.00 44.41 175 ASN A C 1
ATOM 1375 O O . ASN A 1 175 ? 5.042 23.417 -12.368 1.00 44.41 175 ASN A O 1
ATOM 1379 N N . PRO A 1 176 ? 3.897 22.771 -14.203 1.00 45.69 176 PRO A N 1
ATOM 1380 C CA . PRO A 1 176 ? 4.783 21.640 -14.451 1.00 45.69 176 PRO A CA 1
ATOM 1381 C C . PRO A 1 176 ? 6.203 22.167 -14.722 1.00 45.69 176 PRO A C 1
ATOM 1383 O O . PRO A 1 176 ? 6.338 23.287 -15.235 1.00 45.69 176 PRO A O 1
ATOM 1386 N N . PRO A 1 177 ? 7.263 21.404 -14.394 1.00 41.47 177 PRO A N 1
ATOM 1387 C CA . PRO A 1 177 ? 8.618 21.797 -14.750 1.00 41.47 177 PRO A CA 1
ATOM 1388 C C . PRO A 1 177 ? 8.657 22.054 -16.255 1.00 41.47 177 PRO A C 1
ATOM 1390 O O . PRO A 1 177 ? 8.312 21.178 -17.048 1.00 41.47 177 PRO A O 1
ATOM 1393 N N . SER A 1 178 ? 8.990 23.284 -16.634 1.00 48.31 178 SER A N 1
ATOM 1394 C CA . SER A 1 178 ? 9.246 23.632 -18.023 1.00 48.31 178 SER A CA 1
ATOM 1395 C C . SER A 1 178 ? 10.507 22.900 -18.469 1.00 48.31 178 SER A C 1
ATOM 1397 O O . SER A 1 178 ? 11.547 23.076 -17.826 1.00 48.31 178 SER A O 1
ATOM 1399 N N . ASP A 1 179 ? 10.391 22.108 -19.536 1.00 51.19 179 ASP A N 1
ATOM 1400 C CA . ASP A 1 179 ? 11.535 21.621 -20.318 1.00 51.19 179 ASP A CA 1
ATOM 1401 C C . ASP A 1 179 ? 12.460 22.779 -20.746 1.00 51.19 179 ASP A C 1
ATOM 1403 O O . ASP A 1 179 ? 11.940 23.879 -21.070 1.00 51.19 179 ASP A O 1
#

pLDDT: mean 86.89, std 16.21, range [41.47, 98.88]

Sequence (179 aa):
MNAYHITAVVILAIVALLAVVVVKRRATTPDYSDPNVLLAALADEAVRIAADRGVTLDYSPDSVEQVESLLADLHQRRVDGRLSDDELGLLAHQFGAYIGEVLRRTYGGYWAEDHEVAGPKTFPIHWRKQGESFPVGWCGKRMLYGEEDNVWHKFQMATSDDFLSGAYWPQGDANPPSD

Foldseek 3Di:
DDPVVVVVVVVVVVVVVVVVVVVVVPDPDFPCVFVQRVLVVLQVVLQVVCVVVVQHQDLALVSLVVLLVVLQVLLVCVVVVNADPVNLLSNLSSSLSNLLSSQCVPFNWGWDAADPPVGGRFIWTDGDDDDIDRSSVLSSCCSHPHPVSRVSVVSCCCPPVCVVVVVPDPPPDDDDPDD